Protein AF-A0A7S2NBQ5-F1 (afdb_monomer)

Radius of gyration: 27.47 Å; Cα contacts (8 Å, |Δi|>4): 222; chains: 1; bounding box: 81×48×63 Å

Solvent-accessible surface area (backbone atoms only — not comparable to full-atom values): 12177 Å² total; per-residue (Å²): 135,80,84,85,90,86,56,89,89,38,55,49,56,48,52,30,49,48,48,44,72,68,45,88,48,65,74,59,54,71,44,56,66,72,55,41,30,50,50,50,48,43,28,42,74,72,66,62,54,25,28,43,44,98,81,40,70,36,55,18,90,73,7,52,63,43,48,37,51,54,23,9,78,67,45,31,69,59,96,66,57,96,86,58,52,58,59,85,46,66,68,57,46,46,53,51,49,54,55,55,27,71,72,32,95,80,27,48,44,48,57,89,48,49,50,60,46,36,39,73,77,67,64,27,43,73,35,40,13,38,76,52,22,88,40,65,72,58,47,64,66,35,75,84,67,42,82,58,49,42,73,43,80,46,89,90,85,40,46,30,42,31,62,41,76,80,78,74,74,73,88,80,80,75,98,71,82,87,87,87,83,86,88,86,86,86,84,88,87,84,85,84,83,85,82,85,81,133

Secondary structure (DSSP, 8-state):
-PPPS--GGGHHHHHHHHHHHH---HHHHTS-HHHHHHHHHHHHHTSSSEEEETTEEEEGGGSHHHHHHHHHHHT--SS--TT--B--SHHHHHHHHHHHHHTSTTSEEEHHHHHHHHHHHHS-B--GGGGT-SSHHHHHT-GGG-TTEEEEEETTTEEEEEEPP------------------------PPPPPPPP-

Foldseek 3Di:
DADDDPDLVCQLLRVLVVCLVPPPDPVSVPDDSVVSSVVSVCCAPPVLQWHDDPRHIDGSCPHLLVVLQVLLVVLHFRPADPPAAADQDLVSVLVLLQVLLVPDPQSKDWLVCVQVSCCVPPVYGYGCSNVSDSDSLVSQPDCSNPPQWDWDQDPPRTIMIHGDDPPPPPPPDDDDDDDDDDDDDDDDDDDDDDDDDD

pLDDT: mean 86.56, std 15.3, range [47.28, 98.31]

Structure (mmCIF, N/CA/C/O backbone):
data_AF-A0A7S2NBQ5-F1
#
_entry.id   AF-A0A7S2NBQ5-F1
#
loop_
_atom_site.group_PDB
_atom_site.id
_atom_site.type_symbol
_atom_site.label_atom_id
_atom_site.label_alt_id
_atom_site.label_comp_id
_atom_site.label_asym_id
_atom_site.label_entity_id
_atom_site.label_seq_id
_atom_site.pdbx_PDB_ins_code
_atom_site.Cartn_x
_atom_site.Cartn_y
_atom_site.Cartn_z
_atom_site.occupancy
_atom_site.B_iso_or_equiv
_atom_site.auth_seq_id
_atom_site.auth_comp_id
_atom_site.auth_asym_id
_atom_site.auth_atom_id
_atom_site.pdbx_PDB_model_num
ATOM 1 N N . GLY A 1 1 ? 14.744 -12.074 -23.286 1.00 47.94 1 GLY A N 1
ATOM 2 C CA . GLY A 1 1 ? 15.042 -12.553 -21.925 1.00 47.94 1 GLY A CA 1
ATOM 3 C C . GLY A 1 1 ? 15.298 -11.353 -21.050 1.00 47.94 1 GLY A C 1
ATOM 4 O O . GLY A 1 1 ? 16.103 -10.518 -21.437 1.00 47.94 1 GLY A O 1
ATOM 5 N N . GLY A 1 2 ? 14.547 -11.213 -19.960 1.00 53.50 2 GLY A N 1
ATOM 6 C CA . GLY A 1 2 ? 14.764 -10.143 -18.991 1.00 53.50 2 GLY A CA 1
ATOM 7 C C . GLY A 1 2 ? 15.942 -10.453 -18.060 1.00 53.50 2 GLY A C 1
ATOM 8 O O . GLY A 1 2 ? 16.405 -11.596 -18.008 1.00 53.50 2 GLY A O 1
ATOM 9 N N . PRO A 1 3 ? 16.437 -9.452 -17.332 1.00 58.47 3 PRO A N 1
ATOM 10 C CA . PRO A 1 3 ? 17.520 -9.640 -16.379 1.00 58.47 3 PRO A CA 1
ATOM 11 C C . PRO A 1 3 ? 17.144 -10.488 -15.152 1.00 58.47 3 PRO A C 1
ATOM 13 O O . PRO A 1 3 ? 15.984 -10.522 -14.742 1.00 58.47 3 PRO A O 1
ATOM 16 N N . ARG A 1 4 ? 18.143 -11.151 -14.548 1.00 58.12 4 ARG A N 1
ATOM 17 C CA . ARG A 1 4 ? 17.989 -12.005 -13.352 1.00 58.12 4 ARG A CA 1
ATOM 18 C C . ARG A 1 4 ? 17.741 -11.182 -12.073 1.00 58.12 4 ARG A C 1
ATOM 20 O O . ARG A 1 4 ? 18.147 -10.027 -11.975 1.00 58.12 4 ARG A O 1
ATOM 27 N N . ALA A 1 5 ? 17.019 -11.781 -11.124 1.00 55.38 5 ALA A N 1
ATOM 28 C CA . ALA A 1 5 ? 16.270 -11.106 -10.057 1.00 55.38 5 ALA A CA 1
ATOM 29 C C . ALA A 1 5 ? 17.023 -10.854 -8.730 1.00 55.38 5 ALA A C 1
ATOM 31 O O . ALA A 1 5 ? 16.449 -10.292 -7.798 1.00 55.38 5 ALA A O 1
ATOM 32 N N . ASP A 1 6 ? 18.277 -11.277 -8.604 1.00 60.28 6 ASP A N 1
ATOM 33 C CA . ASP A 1 6 ? 18.915 -11.605 -7.322 1.00 60.28 6 ASP A CA 1
ATOM 34 C C . ASP A 1 6 ? 19.846 -10.529 -6.712 1.00 60.28 6 ASP A C 1
ATOM 36 O O . ASP A 1 6 ? 20.327 -10.712 -5.598 1.00 60.28 6 ASP A O 1
ATOM 40 N N . ALA A 1 7 ? 20.039 -9.360 -7.341 1.00 54.34 7 ALA A N 1
ATOM 41 C CA . ALA A 1 7 ? 20.917 -8.293 -6.819 1.00 54.34 7 ALA A CA 1
ATOM 42 C C . ALA A 1 7 ? 20.155 -6.986 -6.425 1.00 54.34 7 ALA A C 1
ATOM 44 O O . ALA A 1 7 ? 19.565 -6.335 -7.295 1.00 54.34 7 ALA A O 1
ATOM 45 N N . PRO A 1 8 ? 20.178 -6.526 -5.148 1.00 51.75 8 PRO A N 1
ATOM 46 C CA . PRO A 1 8 ? 19.341 -5.412 -4.652 1.00 51.75 8 PRO A CA 1
ATOM 47 C C . PRO A 1 8 ? 19.667 -4.021 -5.222 1.00 51.75 8 PRO A C 1
ATOM 49 O O . PRO A 1 8 ? 18.765 -3.218 -5.458 1.00 51.75 8 PRO A O 1
ATOM 52 N N . SER A 1 9 ? 20.943 -3.728 -5.479 1.00 53.44 9 SER A N 1
ATOM 53 C CA . SER A 1 9 ? 21.431 -2.450 -6.026 1.00 53.44 9 SER A CA 1
ATOM 54 C C . SER A 1 9 ? 21.332 -2.364 -7.557 1.00 53.44 9 SER A C 1
ATOM 56 O O . SER A 1 9 ? 21.665 -1.340 -8.150 1.00 53.44 9 SER A O 1
ATOM 58 N N . HIS A 1 10 ? 20.819 -3.411 -8.208 1.00 58.72 10 HIS A N 1
ATOM 59 C CA . HIS A 1 10 ? 20.906 -3.610 -9.653 1.00 58.72 10 HIS A CA 1
ATOM 60 C C . HIS A 1 10 ? 19.609 -3.307 -10.424 1.00 58.72 10 HIS A C 1
ATOM 62 O O . HIS A 1 10 ? 19.614 -3.333 -11.644 1.00 58.72 10 HIS A O 1
ATOM 68 N N . ARG A 1 11 ? 18.498 -2.932 -9.780 1.00 78.81 11 ARG A N 1
ATOM 69 C CA . ARG A 1 11 ? 17.186 -2.845 -10.464 1.00 78.81 11 ARG A CA 1
ATOM 70 C C . ARG A 1 11 ? 17.116 -1.806 -11.596 1.00 78.81 11 ARG A C 1
ATOM 72 O O . ARG A 1 11 ? 16.598 -2.111 -12.663 1.00 78.81 11 ARG A O 1
ATOM 79 N N . TYR A 1 12 ? 17.670 -0.606 -11.401 1.00 88.94 12 TYR A N 1
ATOM 80 C CA . TYR A 1 12 ? 17.693 0.432 -12.448 1.00 88.94 12 TYR A CA 1
ATOM 81 C C . TYR A 1 12 ? 18.831 0.234 -13.449 1.00 88.94 12 TYR A C 1
ATOM 83 O O . TYR A 1 12 ? 18.622 0.367 -14.651 1.00 88.94 12 TYR A O 1
ATOM 91 N N . TYR A 1 13 ? 20.028 -0.085 -12.951 1.00 89.81 13 TYR A N 1
ATOM 92 C CA . TYR A 1 13 ? 21.228 -0.262 -13.769 1.00 89.81 13 TYR A CA 1
ATOM 93 C C . TYR A 1 13 ? 21.099 -1.425 -14.735 1.00 89.81 13 TYR A C 1
ATOM 95 O O . TYR A 1 13 ? 21.516 -1.322 -15.879 1.00 89.81 13 TYR A O 1
ATOM 103 N N . VAL A 1 14 ? 20.470 -2.507 -14.296 1.00 87.88 14 VAL A N 1
ATOM 104 C CA . VAL A 1 14 ? 20.298 -3.689 -15.123 1.00 87.88 14 VAL A CA 1
ATOM 105 C C . VAL A 1 14 ? 19.260 -3.459 -16.216 1.00 87.88 14 VAL A C 1
ATOM 107 O O . VAL A 1 14 ? 19.480 -3.872 -17.347 1.00 87.88 14 VAL A O 1
ATOM 110 N N . VAL A 1 15 ? 18.174 -2.736 -15.927 1.00 89.19 15 VAL A N 1
ATOM 111 C CA . VAL A 1 15 ? 17.231 -2.319 -16.976 1.00 89.19 15 VAL A CA 1
ATOM 112 C C . VAL A 1 15 ? 17.890 -1.327 -17.934 1.00 89.19 15 VAL A C 1
ATOM 114 O O . VAL A 1 15 ? 17.696 -1.442 -19.137 1.00 89.19 15 VAL A O 1
ATOM 117 N N . ALA A 1 16 ? 18.707 -0.395 -17.436 1.00 92.31 16 ALA A N 1
ATOM 118 C CA . ALA A 1 16 ? 19.459 0.528 -18.284 1.00 92.31 16 ALA A CA 1
ATOM 119 C C . ALA A 1 16 ? 20.481 -0.196 -19.179 1.00 92.31 16 ALA A C 1
ATOM 121 O O . ALA A 1 16 ? 20.576 0.127 -20.358 1.00 92.31 16 ALA A O 1
ATOM 122 N N . SER A 1 17 ? 21.196 -1.189 -18.642 1.00 91.12 17 SER A N 1
ATOM 123 C CA . SER A 1 17 ? 22.153 -2.018 -19.389 1.00 91.12 17 SER A CA 1
ATOM 124 C C . SER A 1 17 ? 21.431 -2.838 -20.445 1.00 91.12 17 SER A C 1
ATOM 126 O O . SER A 1 17 ? 21.777 -2.770 -21.615 1.00 91.12 17 SER A O 1
ATOM 128 N N . TRP A 1 18 ? 20.356 -3.525 -20.050 1.00 89.75 18 TRP A N 1
ATOM 129 C CA . TRP A 1 18 ? 19.522 -4.281 -20.975 1.00 89.75 18 TRP A CA 1
ATOM 130 C C . TRP A 1 18 ? 18.990 -3.392 -22.100 1.00 89.75 18 TRP A C 1
ATOM 132 O O . TRP A 1 18 ? 19.104 -3.771 -23.258 1.00 89.75 18 TRP A O 1
ATOM 142 N N . LEU A 1 19 ? 18.476 -2.196 -21.786 1.00 90.06 19 LEU A N 1
ATOM 143 C CA . LEU A 1 19 ? 18.028 -1.227 -22.791 1.00 90.06 19 LEU A CA 1
ATOM 144 C C . LEU A 1 19 ? 19.152 -0.832 -23.752 1.00 90.06 19 LEU A C 1
ATOM 146 O O . LEU A 1 19 ? 18.883 -0.653 -24.932 1.00 90.06 19 LEU A O 1
ATOM 150 N N . GLN A 1 20 ? 20.388 -0.695 -23.277 1.00 90.50 20 GLN A N 1
ATOM 151 C CA . GLN A 1 20 ? 21.532 -0.388 -24.133 1.00 90.50 20 GLN A CA 1
ATOM 152 C C . GLN A 1 20 ? 21.874 -1.559 -25.072 1.00 90.50 20 GLN A C 1
ATOM 154 O O . GLN A 1 20 ? 22.171 -1.337 -26.249 1.00 90.50 20 GLN A O 1
ATOM 159 N N . ASP A 1 21 ? 21.757 -2.791 -24.575 1.00 88.69 21 ASP A N 1
ATOM 160 C CA . ASP A 1 21 ? 22.035 -4.011 -25.334 1.00 88.69 21 ASP A CA 1
ATOM 161 C C . ASP A 1 21 ? 20.968 -4.266 -26.409 1.00 88.69 21 ASP A C 1
ATOM 163 O O . ASP A 1 21 ? 21.299 -4.515 -27.571 1.00 88.69 21 ASP A O 1
ATOM 167 N N . VAL A 1 22 ? 19.683 -4.164 -26.045 1.00 86.56 22 VAL A N 1
ATOM 168 C CA . VAL A 1 22 ? 18.560 -4.527 -26.929 1.00 86.56 22 VAL A CA 1
ATOM 169 C C . VAL A 1 22 ? 18.021 -3.387 -27.781 1.00 86.56 22 VAL A C 1
ATOM 171 O O . VAL A 1 22 ? 17.231 -3.644 -28.684 1.00 86.56 22 VAL A O 1
ATOM 174 N N . ALA A 1 23 ? 18.361 -2.129 -27.491 1.00 86.00 23 ALA A N 1
ATOM 175 C CA . ALA A 1 23 ? 17.861 -1.031 -28.304 1.00 86.00 23 ALA A CA 1
ATOM 176 C C . ALA A 1 23 ? 18.507 -1.066 -29.691 1.00 86.00 23 ALA A C 1
ATOM 178 O O . ALA A 1 23 ? 19.680 -0.737 -29.851 1.00 86.00 23 ALA A O 1
ATOM 179 N N . ASP A 1 24 ? 17.698 -1.368 -30.703 1.00 81.38 24 ASP A N 1
ATOM 180 C CA . ASP A 1 24 ? 18.086 -1.238 -32.112 1.00 81.38 24 ASP A CA 1
ATOM 181 C C . ASP A 1 24 ? 18.282 0.231 -32.523 1.00 81.38 24 ASP A C 1
ATOM 183 O O . ASP A 1 24 ? 18.888 0.530 -33.547 1.00 81.38 24 ASP A O 1
ATOM 187 N N . SER A 1 25 ? 17.783 1.177 -31.720 1.00 79.75 25 SER A N 1
ATOM 188 C CA . SER A 1 25 ? 17.943 2.602 -31.987 1.00 79.75 25 SER A CA 1
ATOM 189 C C . SER A 1 25 ? 19.320 3.109 -31.549 1.00 79.75 25 SER A C 1
ATOM 191 O O . SER A 1 25 ? 19.607 3.165 -30.346 1.00 79.75 25 SER A O 1
ATOM 193 N N . ASP A 1 26 ? 20.093 3.636 -32.500 1.00 85.38 26 ASP A N 1
ATOM 194 C CA . ASP A 1 26 ? 21.361 4.335 -32.234 1.00 85.38 26 ASP A CA 1
ATOM 195 C C . ASP A 1 26 ? 21.220 5.433 -31.175 1.00 85.38 26 ASP A C 1
ATOM 197 O O . ASP A 1 26 ? 22.127 5.664 -30.383 1.00 85.38 26 ASP A O 1
ATOM 201 N N . ARG A 1 27 ? 20.040 6.061 -31.093 1.00 87.25 27 ARG A N 1
ATOM 202 C CA . ARG A 1 27 ? 19.738 7.130 -30.133 1.00 87.25 27 ARG A CA 1
ATOM 203 C C . ARG A 1 27 ? 19.900 6.725 -28.674 1.00 87.25 27 ARG A C 1
ATOM 205 O O . ARG A 1 27 ? 20.324 7.556 -27.883 1.00 87.25 27 ARG A O 1
ATOM 212 N N . LEU A 1 28 ? 19.516 5.504 -28.295 1.00 87.62 28 LEU A N 1
ATOM 213 C CA . LEU A 1 28 ? 19.657 5.041 -26.908 1.00 87.62 28 LEU A CA 1
ATOM 214 C C . LEU A 1 28 ? 21.075 4.539 -26.642 1.00 87.62 28 LEU A C 1
ATOM 216 O O . LEU A 1 28 ? 21.614 4.805 -25.570 1.00 87.62 28 LEU A O 1
ATOM 220 N N . ARG A 1 29 ? 21.702 3.894 -27.632 1.00 87.69 29 ARG A N 1
ATOM 221 C CA . ARG A 1 29 ? 23.091 3.424 -27.543 1.00 87.69 29 ARG A CA 1
ATOM 222 C C . ARG A 1 29 ? 24.102 4.563 -27.454 1.00 87.69 29 ARG A C 1
ATOM 224 O O . ARG A 1 29 ? 25.102 4.422 -26.758 1.00 87.69 29 ARG A O 1
ATOM 231 N N . SER A 1 30 ? 23.821 5.696 -28.099 1.00 92.69 30 SER A N 1
ATOM 232 C CA . SER A 1 30 ? 24.668 6.889 -28.042 1.00 92.69 30 SER A CA 1
ATOM 233 C C . SER A 1 30 ? 24.559 7.654 -26.721 1.00 92.69 30 SER A C 1
ATOM 235 O O . SER A 1 30 ? 25.346 8.569 -26.482 1.00 92.69 30 SER A O 1
ATOM 237 N N . LEU A 1 31 ? 23.567 7.352 -25.872 1.00 95.06 31 LEU A N 1
ATOM 238 C CA . LEU A 1 31 ? 23.436 8.035 -24.589 1.00 95.06 31 LEU A CA 1
ATOM 239 C C . LEU A 1 31 ? 24.464 7.504 -23.587 1.00 95.06 31 LEU A C 1
ATOM 241 O O . LEU A 1 31 ? 24.631 6.291 -23.453 1.00 95.06 31 LEU A O 1
ATOM 245 N N . PRO A 1 32 ? 25.084 8.389 -22.787 1.00 95.25 32 PRO A N 1
ATOM 246 C CA . PRO A 1 32 ? 25.876 7.956 -21.649 1.00 95.25 32 PRO A CA 1
ATOM 247 C C . PRO A 1 32 ? 25.030 7.095 -20.708 1.00 95.25 32 PRO A C 1
ATOM 249 O O . PRO A 1 32 ? 23.884 7.437 -20.402 1.00 95.25 32 PRO A O 1
ATOM 252 N N . PHE A 1 33 ? 25.614 6.025 -20.173 1.00 93.69 33 PHE A N 1
ATOM 253 C CA . PHE A 1 33 ? 24.911 5.081 -19.301 1.00 93.69 33 PHE A CA 1
ATOM 254 C C . PHE A 1 33 ? 24.218 5.761 -18.107 1.00 93.69 33 PHE A C 1
ATOM 256 O O . PHE A 1 33 ? 23.064 5.472 -17.795 1.00 93.69 33 PHE A O 1
ATOM 263 N N . GLY A 1 34 ? 24.859 6.760 -17.488 1.00 94.25 34 GLY A N 1
ATOM 264 C CA . GLY A 1 34 ? 24.245 7.546 -16.411 1.00 94.25 34 GLY A CA 1
ATOM 265 C C . GLY A 1 34 ? 22.960 8.277 -16.835 1.00 94.25 34 GLY A C 1
ATOM 266 O O . GLY A 1 34 ? 22.026 8.405 -16.040 1.00 94.25 34 GLY A O 1
ATOM 267 N N . ARG A 1 35 ? 22.864 8.704 -18.103 1.00 95.56 35 ARG A N 1
ATOM 268 C CA . ARG A 1 35 ? 21.648 9.313 -18.659 1.00 95.56 35 ARG A CA 1
ATOM 269 C C . ARG A 1 35 ? 20.548 8.272 -18.845 1.00 95.56 35 ARG A C 1
ATOM 271 O O . ARG A 1 35 ? 19.411 8.559 -18.480 1.00 95.56 35 ARG A O 1
ATOM 278 N N . LEU A 1 36 ? 20.884 7.072 -19.323 1.00 94.56 36 LEU A N 1
ATOM 279 C CA . LEU A 1 36 ? 19.940 5.952 -19.408 1.00 94.56 36 LEU A CA 1
ATOM 280 C C . LEU A 1 36 ? 19.385 5.585 -18.029 1.00 94.56 36 LEU A C 1
ATOM 282 O O . LEU A 1 36 ? 18.172 5.532 -17.853 1.00 94.56 36 LEU A O 1
ATOM 286 N N . VAL A 1 37 ? 20.244 5.436 -17.018 1.00 93.94 37 VAL A N 1
ATOM 287 C CA . VAL A 1 37 ? 19.814 5.166 -15.634 1.00 93.94 37 VAL A CA 1
ATOM 288 C C . VAL A 1 37 ? 18.859 6.251 -15.125 1.00 93.94 37 VAL A C 1
ATOM 290 O O . VAL A 1 37 ? 17.849 5.937 -14.494 1.00 93.94 37 VAL A O 1
ATOM 293 N N . SER A 1 38 ? 19.136 7.524 -15.425 1.00 94.25 38 SER A N 1
ATOM 294 C CA . SER A 1 38 ? 18.254 8.641 -15.063 1.00 94.25 38 SER A CA 1
ATOM 295 C C . SER A 1 38 ? 16.888 8.569 -15.759 1.00 94.25 38 SER A C 1
ATOM 297 O O . SER A 1 38 ? 15.856 8.787 -15.118 1.00 94.25 38 SER A O 1
ATOM 299 N N . ILE A 1 39 ? 16.852 8.190 -17.042 1.00 94.44 39 ILE A N 1
ATOM 300 C CA . ILE A 1 39 ? 15.608 7.972 -17.796 1.00 94.44 39 ILE A CA 1
ATOM 301 C C . ILE A 1 39 ? 14.797 6.827 -17.183 1.00 94.44 39 ILE A C 1
ATOM 303 O O . ILE A 1 39 ? 13.602 6.993 -16.936 1.00 94.44 39 ILE A O 1
ATOM 307 N N . VAL A 1 40 ? 15.429 5.688 -16.883 1.00 94.38 40 VAL A N 1
ATOM 308 C CA . VAL A 1 40 ? 14.754 4.534 -16.264 1.00 94.38 40 VAL A CA 1
ATOM 309 C C . VAL A 1 40 ? 14.195 4.914 -14.890 1.00 94.38 40 VAL A C 1
ATOM 311 O O . VAL A 1 40 ? 13.032 4.637 -14.595 1.00 94.38 40 VAL A O 1
ATOM 314 N N . ARG A 1 41 ? 14.980 5.618 -14.065 1.00 93.12 41 ARG A N 1
ATOM 315 C CA . ARG A 1 41 ? 14.531 6.110 -12.754 1.00 93.12 41 ARG A CA 1
ATOM 316 C C . ARG A 1 41 ? 13.346 7.071 -12.884 1.00 93.12 41 ARG A C 1
ATOM 318 O O . ARG A 1 41 ? 12.375 6.946 -12.144 1.00 93.12 41 ARG A O 1
ATOM 325 N N . SER A 1 42 ? 13.396 7.990 -13.846 1.00 94.38 42 SER A N 1
ATOM 326 C CA . SER A 1 42 ? 12.298 8.930 -14.114 1.00 94.38 42 SER A CA 1
ATOM 327 C C . SER A 1 42 ? 11.032 8.208 -14.588 1.00 94.38 42 SER A C 1
ATOM 329 O O . SER A 1 42 ? 9.926 8.526 -14.148 1.00 94.38 42 SER A O 1
ATOM 331 N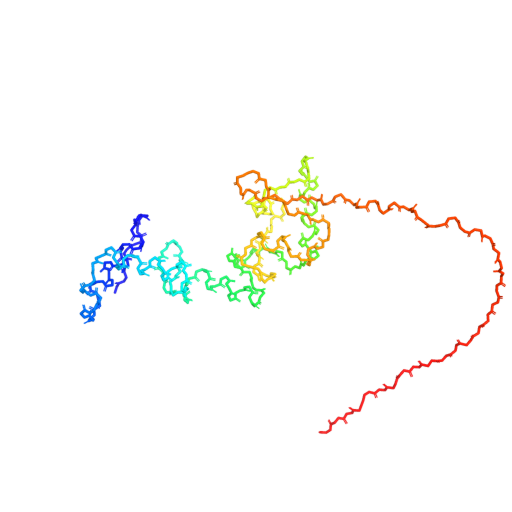 N . SER A 1 43 ? 11.200 7.182 -15.424 1.00 93.94 43 SER A N 1
ATOM 332 C CA . SER A 1 43 ? 10.115 6.344 -15.944 1.00 93.94 43 SER A CA 1
ATOM 333 C C . SER A 1 43 ? 9.398 5.563 -14.839 1.00 93.94 43 SER A C 1
ATOM 335 O O . SER A 1 43 ? 8.179 5.394 -14.899 1.00 93.94 43 SER A O 1
ATOM 337 N N . ALA A 1 44 ? 10.144 5.120 -13.822 1.00 92.12 44 ALA A N 1
ATOM 338 C CA . ALA A 1 44 ? 9.615 4.409 -12.661 1.00 92.12 44 ALA A CA 1
ATOM 339 C C . ALA A 1 44 ? 8.938 5.334 -11.638 1.00 92.12 44 ALA A C 1
ATOM 341 O O . ALA A 1 44 ? 7.898 4.985 -11.088 1.00 92.12 44 ALA A O 1
ATOM 342 N N . ASN A 1 45 ? 9.513 6.514 -11.385 1.00 90.00 45 ASN A N 1
ATOM 343 C CA . ASN A 1 45 ? 9.076 7.371 -10.280 1.00 90.00 45 ASN A CA 1
ATOM 344 C C . ASN A 1 45 ? 8.028 8.417 -10.676 1.00 90.00 45 ASN A C 1
ATOM 346 O O . ASN A 1 45 ? 7.216 8.805 -9.839 1.00 90.00 45 ASN A O 1
ATOM 350 N N . HIS A 1 46 ? 8.054 8.904 -11.919 1.00 88.81 46 HIS A N 1
ATOM 351 C CA . HIS A 1 46 ? 7.253 10.065 -12.321 1.00 88.81 46 HIS A CA 1
ATOM 352 C C . HIS A 1 46 ? 6.284 9.760 -13.455 1.00 88.81 46 HIS A C 1
ATOM 354 O O . HIS A 1 46 ? 5.143 10.208 -13.423 1.00 88.81 46 HIS A O 1
ATOM 360 N N . MET A 1 47 ? 6.718 8.993 -14.455 1.00 89.38 47 MET A N 1
ATOM 361 C CA . MET A 1 47 ? 5.924 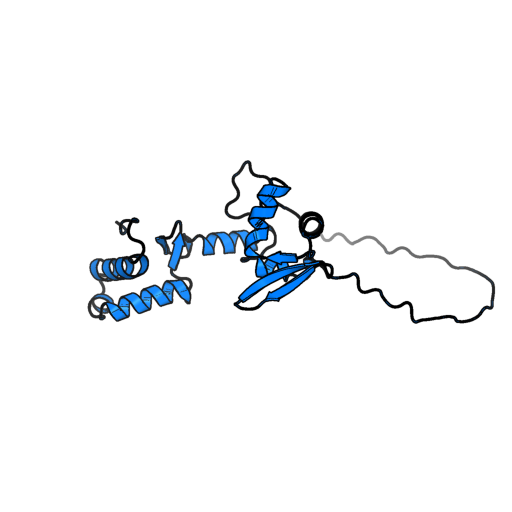8.811 -15.673 1.00 89.38 47 MET A CA 1
ATOM 362 C C . MET A 1 47 ? 4.917 7.660 -15.581 1.00 89.38 47 MET A C 1
ATOM 364 O O . MET A 1 47 ? 4.053 7.544 -16.444 1.00 89.38 47 MET A O 1
ATOM 368 N N . GLY A 1 48 ? 5.035 6.789 -14.571 1.00 90.00 48 GLY A N 1
ATOM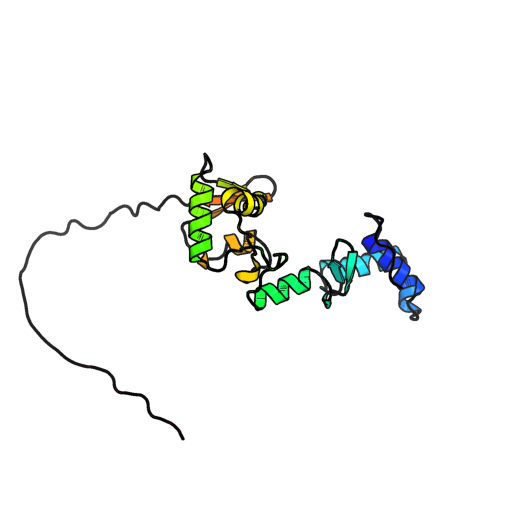 369 C CA . GLY A 1 48 ? 4.202 5.590 -14.466 1.00 90.00 48 GLY A CA 1
ATOM 370 C C . GLY A 1 48 ? 4.354 4.665 -15.677 1.00 90.00 48 GLY A C 1
ATOM 371 O O . GLY A 1 48 ? 3.388 4.029 -16.084 1.00 90.00 48 GLY A O 1
ATOM 372 N N . LEU A 1 49 ? 5.546 4.630 -16.285 1.00 94.62 49 LEU A N 1
ATOM 373 C CA . LEU A 1 49 ? 5.865 3.722 -17.393 1.00 94.62 49 LEU A CA 1
ATOM 374 C C . LEU A 1 49 ? 6.423 2.398 -16.879 1.00 94.62 49 LEU A C 1
ATOM 376 O O . LEU A 1 49 ? 6.157 1.338 -17.444 1.00 94.62 49 LEU A O 1
ATOM 380 N N . LEU A 1 50 ? 7.168 2.464 -15.777 1.00 94.69 50 LEU A N 1
ATOM 381 C CA . LEU A 1 50 ? 7.685 1.312 -15.055 1.00 94.69 50 LEU A CA 1
ATOM 382 C C . LEU A 1 50 ? 7.109 1.304 -13.639 1.00 94.69 50 LEU A C 1
ATOM 384 O O . LEU A 1 50 ? 6.725 2.339 -13.099 1.00 94.69 50 LEU A O 1
ATOM 388 N N . GLY A 1 51 ? 7.051 0.128 -13.035 1.00 93.94 51 GLY A N 1
ATOM 389 C CA . GLY A 1 51 ? 6.692 -0.041 -11.635 1.00 93.94 51 GLY A CA 1
ATOM 390 C C . GLY A 1 51 ? 7.388 -1.258 -11.049 1.00 93.94 51 GLY A C 1
ATOM 391 O O . GLY A 1 51 ? 8.253 -1.849 -11.689 1.00 93.94 51 GLY A O 1
ATOM 392 N N . HIS A 1 52 ? 7.016 -1.629 -9.829 1.00 92.88 52 HIS A N 1
ATOM 393 C CA . HIS A 1 52 ? 7.655 -2.733 -9.121 1.00 92.88 52 HIS A CA 1
ATOM 394 C C . HIS A 1 52 ? 6.703 -3.923 -8.957 1.00 92.88 52 HIS A C 1
ATOM 396 O O . HIS A 1 52 ? 5.505 -3.728 -8.745 1.00 92.88 52 HIS A O 1
ATOM 402 N N . ARG A 1 53 ? 7.236 -5.145 -9.057 1.00 91.69 53 ARG A N 1
ATOM 403 C CA . ARG A 1 53 ? 6.565 -6.396 -8.662 1.00 91.69 53 ARG A CA 1
ATOM 404 C C . ARG A 1 53 ? 7.590 -7.352 -8.067 1.00 91.69 53 ARG A C 1
ATOM 406 O O . ARG A 1 53 ? 8.617 -7.591 -8.698 1.00 91.69 53 ARG A O 1
ATOM 413 N N . ALA A 1 54 ? 7.339 -7.861 -6.860 1.00 89.38 54 ALA A N 1
ATOM 414 C CA . ALA A 1 54 ? 8.305 -8.679 -6.113 1.00 89.38 54 ALA A CA 1
ATOM 415 C C . ALA A 1 54 ? 9.703 -8.020 -6.047 1.00 89.38 54 ALA A C 1
ATOM 417 O O . ALA A 1 54 ? 10.748 -8.658 -6.161 1.00 89.38 54 ALA A O 1
ATOM 418 N N . GLY A 1 55 ? 9.712 -6.689 -5.943 1.00 87.56 55 GLY A N 1
ATOM 419 C CA . GLY A 1 55 ? 10.913 -5.869 -5.991 1.00 87.56 55 GLY A CA 1
ATOM 420 C C . GLY A 1 55 ? 11.513 -5.631 -7.383 1.00 87.56 55 GLY A C 1
ATOM 421 O O . GLY A 1 55 ? 12.272 -4.687 -7.542 1.00 87.56 55 GLY A O 1
ATOM 422 N N . LEU A 1 56 ? 11.178 -6.388 -8.419 1.00 88.31 56 LEU A N 1
ATOM 423 C CA . LEU A 1 56 ? 11.742 -6.179 -9.756 1.00 88.31 56 LEU A CA 1
ATOM 424 C C . LEU A 1 56 ? 11.077 -5.014 -10.481 1.00 88.31 56 LEU A C 1
ATOM 426 O O . LEU A 1 56 ? 9.889 -4.762 -10.290 1.00 88.31 56 LEU A O 1
ATOM 430 N N . LEU A 1 57 ? 11.846 -4.326 -11.329 1.00 91.31 57 LEU A N 1
ATOM 431 C CA . LEU A 1 57 ? 11.318 -3.277 -12.192 1.00 91.31 57 LEU A CA 1
ATOM 432 C C . LEU A 1 57 ? 10.653 -3.920 -13.416 1.00 91.31 57 LEU A C 1
ATOM 434 O O . LEU A 1 57 ? 11.277 -4.698 -14.133 1.00 91.31 57 LEU A O 1
ATOM 438 N N . VAL A 1 58 ? 9.384 -3.600 -13.639 1.00 91.94 58 VAL A N 1
ATOM 439 C CA . VAL A 1 58 ? 8.534 -4.185 -14.685 1.00 91.94 58 VAL A CA 1
ATOM 440 C C . VAL A 1 58 ? 7.764 -3.083 -15.420 1.00 91.94 58 VAL A C 1
ATOM 442 O O . VAL A 1 58 ? 7.619 -1.984 -14.873 1.00 91.94 58 VAL A O 1
ATOM 445 N N . PRO A 1 59 ? 7.233 -3.334 -16.633 1.00 94.19 59 PRO A N 1
ATOM 446 C CA . PRO A 1 59 ? 6.274 -2.428 -17.258 1.00 94.19 59 PRO A CA 1
ATOM 447 C C . PRO A 1 59 ? 5.126 -2.102 -16.302 1.00 94.19 59 PRO A C 1
ATOM 449 O O . PRO A 1 59 ? 4.615 -2.986 -15.613 1.00 94.19 59 PRO A O 1
ATOM 452 N N . TYR A 1 60 ? 4.696 -0.841 -16.261 1.00 95.31 60 TYR A N 1
ATOM 453 C CA . TYR A 1 60 ? 3.740 -0.381 -15.254 1.00 95.31 60 TYR A CA 1
ATOM 454 C C . TYR A 1 60 ? 2.440 -1.189 -15.251 1.00 95.31 60 TYR A C 1
ATOM 456 O O . TYR A 1 60 ? 1.959 -1.521 -14.173 1.00 95.31 60 TYR A O 1
ATOM 464 N N . ALA A 1 61 ? 1.929 -1.595 -16.417 1.00 95.81 61 ALA A N 1
ATOM 465 C CA . ALA A 1 61 ? 0.732 -2.436 -16.536 1.00 95.81 61 ALA A CA 1
ATOM 466 C C . ALA A 1 61 ? 0.819 -3.761 -15.751 1.00 95.81 61 ALA A C 1
ATOM 468 O O . ALA A 1 61 ? -0.203 -4.298 -15.337 1.00 95.81 61 ALA A O 1
ATOM 469 N N . GLN A 1 62 ? 2.032 -4.267 -15.521 1.00 95.44 62 GLN A N 1
ATOM 470 C CA . GLN A 1 62 ? 2.303 -5.483 -14.756 1.00 95.44 62 GLN A CA 1
ATOM 471 C C . GLN A 1 62 ? 2.717 -5.184 -13.309 1.00 95.44 62 GLN A C 1
ATOM 473 O O . GLN A 1 62 ? 2.937 -6.106 -12.537 1.00 95.44 62 GLN A O 1
ATOM 478 N N . SER A 1 63 ? 2.863 -3.927 -12.903 1.00 95.19 63 SER A N 1
ATOM 479 C CA . SER A 1 63 ? 3.319 -3.578 -11.553 1.00 95.19 63 SER A CA 1
ATOM 480 C C . SER A 1 63 ? 2.244 -3.790 -10.481 1.00 95.19 63 SER A C 1
ATOM 482 O O . SER A 1 63 ? 1.046 -3.706 -10.757 1.00 95.19 63 SER A O 1
ATOM 484 N N . GLU A 1 64 ? 2.675 -3.994 -9.234 1.00 94.44 64 GLU A N 1
ATOM 485 C CA . GLU A 1 64 ? 1.792 -4.014 -8.056 1.00 94.44 64 GLU A CA 1
ATOM 486 C C . GLU A 1 64 ? 1.082 -2.666 -7.854 1.00 94.44 64 GLU A C 1
ATOM 488 O O . GLU A 1 64 ? -0.031 -2.615 -7.343 1.00 94.44 64 GLU A O 1
ATOM 493 N N . GLU A 1 65 ? 1.699 -1.558 -8.276 1.00 93.38 65 GLU A N 1
ATOM 494 C CA . GLU A 1 65 ? 1.089 -0.226 -8.208 1.00 93.38 65 GLU A CA 1
ATOM 495 C C . GLU A 1 65 ? -0.104 -0.098 -9.163 1.00 93.38 65 GLU A C 1
ATOM 497 O O . GLU A 1 65 ? -1.148 0.440 -8.788 1.00 93.38 65 GLU A O 1
ATOM 502 N N . CYS A 1 66 ? 0.030 -0.596 -10.397 1.00 94.56 66 CYS A N 1
ATOM 503 C CA . CYS A 1 66 ? -1.070 -0.604 -11.357 1.00 94.56 66 CYS A CA 1
ATOM 504 C C . CYS A 1 66 ? -2.201 -1.518 -10.887 1.00 94.56 66 CYS A C 1
ATOM 506 O O . CYS A 1 66 ? -3.362 -1.111 -10.924 1.00 94.56 66 CYS A O 1
ATOM 508 N N . GLU A 1 67 ? -1.865 -2.702 -10.376 1.00 95.62 67 GLU A N 1
ATOM 509 C CA . GLU A 1 67 ? -2.829 -3.616 -9.763 1.00 95.62 67 GLU A CA 1
ATOM 510 C C . GLU A 1 67 ? -3.582 -2.942 -8.607 1.00 95.62 67 GLU A C 1
ATOM 512 O O . GLU A 1 67 ? -4.809 -2.870 -8.633 1.00 95.62 67 GLU A O 1
ATOM 517 N N . ARG A 1 68 ? -2.866 -2.323 -7.658 1.00 95.06 68 ARG A N 1
ATOM 518 C CA . ARG A 1 68 ? -3.463 -1.583 -6.535 1.00 95.06 68 ARG A CA 1
ATOM 519 C C . ARG A 1 68 ? -4.362 -0.444 -7.011 1.00 95.06 68 ARG A C 1
ATOM 521 O O . ARG A 1 68 ? -5.415 -0.202 -6.428 1.00 95.06 68 ARG A O 1
ATOM 528 N N . ARG A 1 69 ? -3.976 0.258 -8.081 1.00 94.81 69 ARG A N 1
ATOM 529 C CA . ARG A 1 69 ? -4.789 1.320 -8.687 1.00 94.81 69 ARG A CA 1
ATOM 530 C C . ARG A 1 69 ? -6.091 0.779 -9.274 1.00 94.81 69 ARG A C 1
ATOM 532 O O . ARG A 1 69 ? -7.137 1.372 -9.029 1.00 94.81 69 ARG A O 1
ATOM 539 N N . VAL A 1 70 ? -6.033 -0.303 -10.047 1.00 96.12 70 VAL A N 1
ATOM 540 C CA . VAL A 1 70 ? -7.225 -0.934 -10.638 1.00 96.12 70 VAL A CA 1
ATOM 541 C C . VAL A 1 70 ? -8.130 -1.488 -9.538 1.00 96.12 70 VAL A C 1
ATOM 543 O O . VAL A 1 70 ? -9.338 -1.258 -9.558 1.00 96.12 70 VAL A O 1
ATOM 546 N N . ASN A 1 71 ? -7.548 -2.139 -8.534 1.00 96.81 71 ASN A N 1
ATOM 547 C CA . ASN A 1 71 ? -8.271 -2.666 -7.384 1.00 96.81 71 ASN A CA 1
ATOM 548 C C . ASN A 1 71 ? -8.948 -1.559 -6.575 1.00 96.81 71 ASN A C 1
ATOM 550 O O . ASN A 1 71 ? -10.111 -1.710 -6.228 1.00 96.81 71 ASN A O 1
ATOM 554 N N . ALA A 1 72 ? -8.280 -0.422 -6.354 1.00 95.44 72 ALA A N 1
ATOM 555 C CA . ALA A 1 72 ? -8.887 0.740 -5.709 1.00 95.44 72 ALA A CA 1
ATOM 556 C C . ALA A 1 72 ? -10.124 1.234 -6.478 1.00 95.44 72 ALA A C 1
ATOM 558 O O . ALA A 1 72 ? -11.192 1.394 -5.902 1.00 95.44 72 ALA A O 1
ATOM 559 N N . VAL A 1 73 ? -10.018 1.413 -7.797 1.00 95.38 73 VAL A N 1
ATOM 560 C CA . VAL A 1 73 ? -11.157 1.865 -8.620 1.00 95.38 73 VAL A CA 1
ATOM 561 C C . VAL A 1 73 ? -12.309 0.853 -8.617 1.00 95.38 73 VAL A C 1
ATOM 563 O O . VAL A 1 73 ? -13.468 1.239 -8.707 1.00 95.38 73 VAL A O 1
ATOM 566 N N . THR A 1 74 ? -11.999 -0.438 -8.507 1.00 95.69 74 THR A N 1
ATOM 567 C CA . THR A 1 74 ? -12.994 -1.521 -8.555 1.00 95.69 74 THR A CA 1
ATOM 568 C C . THR A 1 74 ? -13.458 -2.009 -7.180 1.00 95.69 74 THR A C 1
ATOM 570 O O . THR A 1 74 ? -14.270 -2.928 -7.121 1.00 95.69 74 THR A O 1
ATOM 573 N N . GLY A 1 75 ? -12.960 -1.427 -6.082 1.00 94.38 75 GLY A N 1
ATOM 574 C CA . GLY A 1 75 ? -13.291 -1.841 -4.714 1.00 94.38 75 GLY A CA 1
ATOM 575 C C . GLY A 1 75 ? -12.819 -3.257 -4.358 1.00 94.38 75 GLY A C 1
ATOM 576 O O . GLY A 1 75 ? -13.439 -3.931 -3.536 1.00 94.38 75 GLY A O 1
ATOM 577 N N . LYS A 1 76 ? -11.748 -3.748 -4.989 1.00 95.75 76 LYS A N 1
ATOM 578 C CA . LYS A 1 76 ? -11.206 -5.097 -4.753 1.00 95.75 76 LYS A CA 1
ATOM 579 C C . LYS A 1 76 ? -10.053 -5.065 -3.747 1.00 95.75 76 LYS A C 1
ATOM 581 O O . LYS A 1 76 ? -9.286 -4.099 -3.736 1.00 95.75 76 LYS A O 1
ATOM 586 N N . PRO A 1 77 ? -9.874 -6.101 -2.911 1.00 96.00 77 PRO A N 1
ATOM 587 C CA . PRO A 1 77 ? -8.710 -6.193 -2.040 1.00 96.00 77 PRO A CA 1
ATOM 588 C C . PRO A 1 77 ? -7.439 -6.480 -2.847 1.00 96.00 77 PRO A C 1
ATOM 590 O O . PRO A 1 77 ? -7.456 -7.215 -3.829 1.00 96.00 77 PRO A O 1
ATOM 593 N N . THR A 1 78 ? -6.324 -5.900 -2.413 1.00 94.44 78 THR A N 1
ATOM 594 C CA . THR A 1 78 ? -4.979 -6.202 -2.922 1.00 94.44 78 THR A CA 1
ATOM 595 C C . THR A 1 78 ? -4.211 -7.005 -1.878 1.00 94.44 78 THR A C 1
ATOM 597 O O . THR A 1 78 ? -4.240 -6.631 -0.705 1.00 94.44 78 THR A O 1
ATOM 600 N N . ALA A 1 79 ? -3.495 -8.049 -2.315 1.00 88.81 79 ALA A N 1
ATOM 601 C CA . ALA A 1 79 ? -2.644 -8.904 -1.477 1.00 88.81 79 ALA A CA 1
ATOM 602 C C . ALA A 1 79 ? -3.370 -9.594 -0.302 1.00 88.81 79 ALA A C 1
ATOM 604 O O . ALA A 1 79 ? -2.797 -9.732 0.775 1.00 88.81 79 ALA A O 1
ATOM 605 N N . VAL A 1 80 ? -4.621 -10.008 -0.520 1.00 91.38 80 VAL A N 1
ATOM 606 C CA . VAL A 1 80 ? -5.396 -10.843 0.411 1.00 91.38 80 VAL A CA 1
ATOM 607 C C . VAL A 1 80 ? -5.549 -12.221 -0.222 1.00 91.38 80 VAL A C 1
ATOM 609 O O . VAL A 1 80 ? -5.897 -12.306 -1.406 1.00 91.38 80 VAL A O 1
ATOM 612 N N . ALA A 1 81 ? -5.249 -13.282 0.524 1.00 92.31 81 ALA A N 1
ATOM 613 C CA . ALA A 1 81 ? -5.416 -14.644 0.031 1.00 92.31 81 ALA A CA 1
ATOM 614 C C . ALA A 1 81 ? -6.914 -14.989 -0.142 1.00 92.31 81 ALA A C 1
ATOM 616 O O . ALA A 1 81 ? -7.761 -14.403 0.535 1.00 92.31 81 ALA A O 1
ATOM 617 N N . PRO A 1 82 ? -7.288 -15.916 -1.045 1.00 89.38 82 PRO A N 1
ATOM 618 C CA . PRO A 1 82 ? -8.696 -16.243 -1.309 1.00 89.38 82 PRO A CA 1
ATOM 619 C C . PRO A 1 82 ? -9.493 -16.715 -0.081 1.00 89.38 82 PRO A C 1
ATOM 621 O O . PRO A 1 82 ? -10.714 -16.585 -0.055 1.00 89.38 82 PRO A O 1
ATOM 624 N N . ASP A 1 83 ? -8.807 -17.278 0.910 1.00 93.06 83 ASP A N 1
ATOM 625 C CA . ASP A 1 83 ? -9.337 -17.821 2.160 1.00 93.06 83 ASP A CA 1
ATOM 626 C C . ASP A 1 83 ? -9.232 -16.851 3.351 1.00 93.06 83 ASP A C 1
ATOM 628 O O . ASP A 1 83 ? -9.760 -17.131 4.430 1.00 93.06 83 ASP A O 1
ATOM 632 N N . GLU A 1 84 ? -8.599 -15.690 3.171 1.00 95.19 84 GLU A N 1
ATOM 633 C CA . GLU A 1 84 ? -8.451 -14.687 4.221 1.00 95.19 84 GLU A CA 1
ATOM 634 C C . GLU A 1 84 ? -9.685 -13.781 4.327 1.00 95.19 84 GLU A C 1
ATOM 636 O O . GLU A 1 84 ? -10.211 -13.239 3.349 1.00 95.19 84 GLU A O 1
ATOM 641 N N . ASN A 1 85 ? -10.128 -13.553 5.563 1.00 96.69 85 ASN A N 1
ATOM 642 C CA . ASN A 1 85 ? -11.153 -12.558 5.847 1.00 96.69 85 ASN A CA 1
ATOM 643 C C . ASN A 1 85 ? -10.549 -11.156 5.783 1.00 96.69 85 ASN A C 1
ATOM 645 O O . ASN A 1 85 ? -9.459 -10.919 6.298 1.00 96.69 85 ASN A O 1
ATOM 649 N N . TYR A 1 86 ? -11.285 -10.203 5.220 1.00 97.56 86 TYR A N 1
ATOM 650 C CA . TYR A 1 86 ? -10.875 -8.805 5.153 1.00 97.56 86 TYR A CA 1
ATOM 651 C C . TYR A 1 86 ? -12.045 -7.873 5.449 1.00 97.56 86 TYR A C 1
ATOM 653 O O . TYR A 1 86 ? -13.206 -8.248 5.282 1.00 97.56 86 TYR A O 1
ATOM 661 N N . VAL A 1 87 ? -11.727 -6.648 5.865 1.00 97.75 87 VAL A N 1
ATOM 662 C CA . VAL A 1 87 ? -12.723 -5.617 6.183 1.00 97.75 87 VAL A CA 1
ATOM 663 C C . VAL A 1 87 ? -13.410 -5.133 4.905 1.00 97.75 87 VAL A C 1
ATOM 665 O O . VAL A 1 87 ? -12.741 -4.649 3.991 1.00 97.75 87 VAL A O 1
ATOM 668 N N . LYS A 1 88 ? -14.742 -5.238 4.842 1.00 96.62 88 LYS A N 1
ATOM 669 C CA . LYS A 1 88 ? -15.527 -4.965 3.619 1.00 96.62 88 LYS A C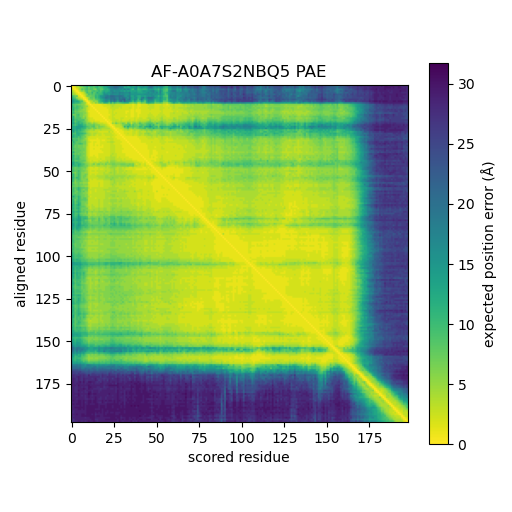A 1
ATOM 670 C C . LYS A 1 88 ? -16.282 -3.644 3.649 1.00 96.62 88 LYS A C 1
ATOM 672 O O . LYS A 1 88 ? -16.647 -3.131 2.596 1.00 96.62 88 LYS A O 1
ATOM 677 N N . THR A 1 89 ? -16.571 -3.113 4.837 1.00 97.81 89 THR A N 1
ATOM 678 C CA . THR A 1 89 ? -17.448 -1.940 4.987 1.00 97.81 89 THR A CA 1
ATOM 679 C C . THR A 1 89 ? -16.858 -0.881 5.910 1.00 97.81 89 THR A C 1
ATOM 681 O O . THR A 1 89 ? -16.092 -1.179 6.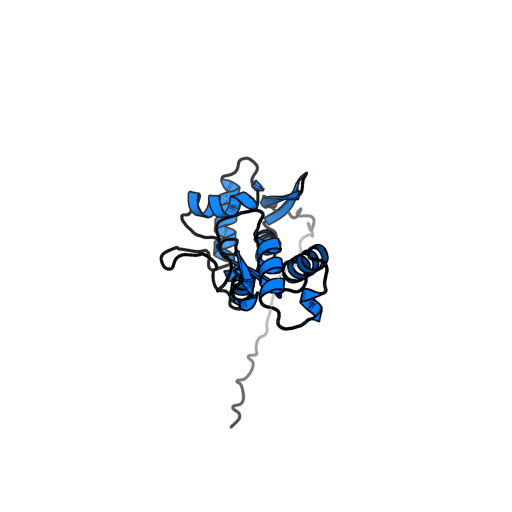826 1.00 97.81 89 THR A O 1
ATOM 684 N N . TRP A 1 90 ? -17.259 0.378 5.711 1.00 97.81 90 TRP A N 1
ATOM 685 C CA . TRP A 1 90 ? -16.835 1.494 6.565 1.00 97.81 90 TRP A CA 1
ATOM 686 C C . TRP A 1 90 ? -17.315 1.350 8.011 1.00 97.81 90 TRP A C 1
ATOM 688 O O . TRP A 1 90 ? -16.639 1.775 8.943 1.00 97.81 90 TRP A O 1
ATOM 698 N N . GLN A 1 91 ? -18.494 0.767 8.235 1.00 97.94 91 GLN A N 1
ATOM 699 C CA . GLN A 1 91 ? -19.000 0.516 9.586 1.00 97.94 91 GLN A CA 1
ATOM 700 C C . GLN A 1 91 ? -18.143 -0.519 10.322 1.00 97.94 91 GLN A C 1
ATOM 702 O O . GLN A 1 91 ? -17.783 -0.300 11.479 1.00 97.94 91 GLN A O 1
ATOM 707 N N . GLU A 1 92 ? -17.789 -1.609 9.643 1.00 98.19 92 GLU A N 1
ATOM 708 C CA . GLU A 1 92 ? -16.891 -2.632 10.176 1.00 98.19 92 GLU A CA 1
ATOM 709 C C . GLU A 1 92 ? -15.509 -2.043 10.481 1.00 98.19 92 GLU A C 1
ATOM 711 O O . GLU A 1 92 ? -15.018 -2.199 11.598 1.00 98.19 92 GLU A O 1
ATOM 716 N N . LEU A 1 93 ? -14.935 -1.280 9.541 1.00 98.31 93 LEU A N 1
ATOM 717 C CA . LEU A 1 93 ? -13.653 -0.596 9.722 1.00 98.31 93 LEU A CA 1
ATOM 718 C C . LEU A 1 93 ? -13.653 0.292 10.972 1.00 98.31 93 LEU A C 1
ATOM 720 O O . LEU A 1 93 ? -12.767 0.162 11.815 1.00 98.31 93 LEU A O 1
ATOM 724 N N . ARG A 1 94 ? -14.667 1.154 11.122 1.00 98.06 94 ARG A N 1
ATOM 725 C CA . ARG A 1 94 ? -14.814 2.033 12.293 1.00 98.06 94 ARG A CA 1
ATOM 726 C C . ARG A 1 94 ? -14.938 1.229 13.584 1.00 98.06 94 ARG A C 1
ATOM 728 O O . ARG A 1 94 ? -14.240 1.520 14.547 1.00 98.06 94 ARG A O 1
ATOM 735 N N . SER A 1 95 ? -15.771 0.185 13.602 1.00 97.94 95 SER A N 1
ATOM 736 C CA . SER A 1 95 ? -15.945 -0.664 14.787 1.00 97.94 95 SER A CA 1
ATOM 737 C C . SER A 1 95 ? -14.632 -1.326 15.217 1.00 97.94 95 SER A C 1
ATOM 739 O O . SER A 1 95 ? -14.284 -1.299 16.399 1.00 97.94 95 SER A O 1
ATOM 741 N N . LEU A 1 96 ? -13.883 -1.888 14.264 1.00 98.31 96 LEU A N 1
ATOM 742 C CA . LEU A 1 96 ? -12.603 -2.542 14.532 1.00 98.31 96 LEU A CA 1
ATOM 743 C C . LEU A 1 96 ? -11.520 -1.544 14.947 1.00 98.31 96 LEU A C 1
ATOM 745 O O . LEU A 1 96 ? -10.788 -1.822 15.893 1.00 98.31 96 LEU A O 1
ATOM 749 N N . LEU A 1 97 ? -11.449 -0.365 14.319 1.00 98.19 97 LEU A N 1
ATOM 750 C CA . LEU A 1 97 ? -10.517 0.691 14.725 1.00 98.19 97 LEU A CA 1
ATOM 751 C C . LEU A 1 97 ? -10.813 1.203 16.134 1.00 98.19 97 LEU A C 1
ATOM 753 O O . LEU A 1 97 ? -9.887 1.323 16.931 1.00 98.19 97 LEU A O 1
ATOM 757 N N . SER A 1 98 ? -12.079 1.456 16.481 1.00 97.44 98 SER A N 1
ATOM 758 C CA . SER A 1 98 ? -12.448 1.871 17.840 1.00 97.44 98 SER A CA 1
ATOM 759 C C . SER A 1 98 ? -12.055 0.817 18.873 1.00 97.44 98 SER A C 1
ATOM 761 O O . SER A 1 98 ? -11.475 1.161 19.901 1.00 97.44 98 SER A O 1
ATOM 763 N N . LYS A 1 99 ? -12.313 -0.470 18.592 1.00 97.94 99 LYS A N 1
ATOM 764 C CA . LYS A 1 99 ? -11.888 -1.579 19.461 1.00 97.94 99 LYS A CA 1
ATOM 765 C C . LYS A 1 99 ? -10.369 -1.646 19.588 1.00 97.94 99 LYS A C 1
ATOM 767 O O . LYS A 1 99 ? -9.866 -1.820 20.692 1.00 97.94 99 LYS A O 1
ATOM 772 N N . LEU A 1 100 ? -9.648 -1.492 18.479 1.00 97.88 100 LEU A N 1
ATOM 773 C CA . LEU A 1 100 ? -8.191 -1.556 18.460 1.00 97.88 100 LEU A CA 1
ATOM 774 C C . LEU A 1 100 ? -7.557 -0.416 19.262 1.00 97.88 100 LEU A C 1
ATOM 776 O O . LEU A 1 100 ? -6.650 -0.657 20.052 1.00 97.88 100 LEU A O 1
ATOM 780 N N . LEU A 1 101 ? -8.042 0.814 19.079 1.00 97.25 101 LEU A N 1
ATOM 781 C CA . LEU A 1 101 ? -7.554 1.988 19.802 1.00 97.25 101 LEU A CA 1
ATOM 782 C C . LEU A 1 101 ? -7.912 1.922 21.288 1.00 97.25 101 LEU A C 1
ATOM 784 O O . LEU A 1 101 ? -7.086 2.283 22.115 1.00 97.25 101 LEU A O 1
ATOM 788 N N . ALA A 1 102 ? -9.088 1.400 21.648 1.00 96.06 102 ALA A N 1
ATOM 789 C CA . ALA A 1 102 ? -9.471 1.204 23.047 1.00 96.06 102 ALA A CA 1
ATOM 790 C C . ALA A 1 102 ? -8.561 0.216 23.805 1.00 96.06 102 ALA A C 1
ATOM 792 O O . ALA A 1 102 ? -8.530 0.244 25.031 1.00 96.06 102 ALA A O 1
ATOM 793 N N . GLN A 1 103 ? -7.821 -0.645 23.094 1.00 96.06 103 GLN A N 1
ATOM 794 C CA . GLN A 1 103 ? -6.817 -1.545 23.678 1.00 96.06 103 GLN A CA 1
ATOM 795 C C . GLN A 1 103 ? -5.452 -0.870 23.896 1.00 96.06 103 GLN A C 1
ATOM 797 O O . GLN A 1 103 ? -4.599 -1.446 24.566 1.00 96.06 103 GLN A O 1
ATOM 802 N N . GLN A 1 104 ? -5.215 0.312 23.318 1.00 96.38 104 GLN A N 1
ATOM 803 C CA . GLN A 1 104 ? -3.958 1.047 23.474 1.00 96.38 104 GLN A CA 1
ATOM 804 C C . GLN A 1 104 ? -4.043 1.979 24.685 1.00 96.38 104 GLN A C 1
ATOM 806 O O . GLN A 1 104 ? -5.053 2.659 24.862 1.00 96.38 104 GLN A O 1
ATOM 811 N N . THR A 1 105 ? -2.968 2.071 25.473 1.00 92.50 105 THR A N 1
ATOM 812 C CA . THR A 1 105 ? -2.906 2.923 26.677 1.00 92.50 105 THR A CA 1
ATOM 813 C C . THR A 1 105 ? -3.278 4.377 26.383 1.00 92.50 105 THR A C 1
ATOM 815 O O . THR A 1 105 ? -4.098 4.957 27.090 1.00 92.50 105 THR A O 1
ATOM 818 N N . ASP A 1 106 ? -2.760 4.930 25.284 1.00 93.50 106 ASP A N 1
ATOM 819 C CA . ASP A 1 106 ? -2.974 6.334 24.908 1.00 93.50 106 ASP A CA 1
ATOM 820 C C . ASP A 1 106 ? -4.101 6.520 23.882 1.00 93.50 106 ASP A C 1
ATOM 822 O O . ASP A 1 106 ? -4.285 7.611 23.351 1.00 93.50 106 ASP A O 1
ATOM 826 N N . LYS A 1 107 ? -4.851 5.456 23.551 1.00 95.75 107 LYS A N 1
ATOM 827 C CA . LYS A 1 107 ? -5.828 5.439 22.442 1.00 95.75 107 LYS A CA 1
ATOM 828 C C . LYS A 1 107 ? -5.242 5.912 21.105 1.00 95.75 107 LYS A C 1
ATOM 830 O O . LYS A 1 107 ? -5.936 6.519 20.285 1.00 95.75 107 LYS A O 1
ATOM 835 N N . MET A 1 108 ? -3.962 5.617 20.889 1.00 96.25 108 MET A N 1
ATOM 836 C CA . MET A 1 108 ? -3.194 5.978 19.702 1.00 96.25 108 MET A CA 1
ATOM 837 C C . MET A 1 108 ? -2.475 4.758 19.140 1.00 96.25 108 MET A C 1
ATOM 839 O O . MET A 1 108 ? -2.025 3.890 19.886 1.00 96.25 108 MET A O 1
ATOM 843 N N . ILE A 1 109 ? -2.331 4.703 17.818 1.00 97.44 109 ILE A N 1
ATOM 844 C CA . ILE A 1 109 ? -1.540 3.673 17.142 1.00 97.44 109 ILE A CA 1
ATOM 845 C C . ILE A 1 109 ? -0.799 4.260 15.940 1.00 97.44 109 ILE A C 1
ATOM 847 O O . ILE A 1 109 ? -1.344 5.060 15.180 1.00 97.44 109 ILE A O 1
ATOM 851 N N . GLU A 1 110 ? 0.453 3.850 15.735 1.00 97.25 110 GLU A N 1
ATOM 852 C CA . GLU A 1 110 ? 1.191 4.195 14.517 1.00 97.25 110 GLU A CA 1
ATOM 853 C C . GLU A 1 110 ? 0.523 3.554 13.293 1.00 97.25 110 GLU A C 1
ATOM 855 O O . GLU A 1 110 ? 0.220 2.359 13.289 1.00 97.25 110 GLU A O 1
ATOM 860 N N . VAL A 1 111 ? 0.358 4.325 12.215 1.00 97.06 111 VAL A N 1
ATOM 861 C CA . VAL A 1 111 ? -0.303 3.857 10.986 1.00 97.06 111 VAL A CA 1
ATOM 862 C C . VAL A 1 111 ? 0.368 2.605 10.415 1.00 97.06 111 VAL A C 1
ATOM 864 O O . VAL A 1 111 ? -0.316 1.693 9.958 1.00 97.06 111 VAL A O 1
ATOM 867 N N . SER A 1 112 ? 1.697 2.509 10.501 1.00 96.44 112 SER A N 1
ATOM 868 C CA . SER A 1 112 ? 2.467 1.342 10.047 1.00 96.44 112 SER A CA 1
ATOM 869 C C . SER A 1 112 ? 2.142 0.050 10.806 1.00 96.44 112 SER A C 1
ATOM 871 O O . SER A 1 112 ? 2.340 -1.034 10.260 1.00 96.44 112 SER A O 1
ATOM 873 N N . LYS A 1 113 ? 1.631 0.143 12.041 1.00 97.38 113 LYS A N 1
ATOM 874 C CA . LYS A 1 113 ? 1.291 -1.009 12.888 1.00 97.38 113 LYS A CA 1
ATOM 875 C C . LYS A 1 113 ? -0.144 -1.490 12.706 1.00 97.38 113 LYS A C 1
ATOM 877 O O . LYS A 1 113 ? -0.416 -2.652 12.990 1.00 97.38 113 LYS A O 1
ATOM 882 N N . ILE A 1 114 ? -1.045 -0.646 12.194 1.00 97.81 114 ILE A N 1
ATOM 883 C CA . ILE A 1 114 ? -2.486 -0.939 12.123 1.00 97.81 114 ILE A CA 1
ATOM 884 C C . ILE A 1 114 ? -2.767 -2.270 11.423 1.00 97.81 114 ILE A C 1
ATOM 886 O O . ILE A 1 114 ? -3.482 -3.093 11.982 1.00 97.81 114 ILE A O 1
ATOM 890 N N . LYS A 1 115 ? -2.186 -2.533 10.244 1.00 97.12 115 LYS A N 1
ATOM 891 C CA . LYS A 1 115 ? -2.438 -3.798 9.526 1.00 97.12 115 LYS A CA 1
ATOM 892 C C . LYS A 1 115 ? -2.022 -5.017 10.341 1.00 97.12 115 LYS A C 1
ATOM 894 O O . LYS A 1 115 ? -2.797 -5.956 10.484 1.00 97.12 115 LYS A O 1
ATOM 899 N N . THR A 1 116 ? -0.822 -4.979 10.912 1.00 97.62 116 THR A N 1
ATOM 900 C CA . THR A 1 116 ? -0.314 -6.059 11.763 1.00 97.62 116 THR A CA 1
ATOM 901 C C . THR A 1 116 ? -1.210 -6.266 12.980 1.00 97.62 116 THR A C 1
ATOM 903 O O . THR A 1 116 ? -1.520 -7.401 13.328 1.00 97.62 116 THR A O 1
ATOM 906 N N . SER A 1 117 ? -1.690 -5.184 13.592 1.00 97.94 117 SER A N 1
ATOM 907 C CA . SER A 1 117 ? -2.615 -5.256 14.720 1.00 97.94 117 SER A CA 1
ATOM 908 C C . SER A 1 117 ? -4.001 -5.781 14.334 1.00 97.94 117 SER A C 1
ATOM 910 O O . SER A 1 117 ? -4.586 -6.529 15.108 1.00 97.94 117 SER A O 1
ATOM 912 N N . PHE A 1 118 ? -4.518 -5.469 13.141 1.00 97.94 118 PHE A N 1
ATOM 913 C CA . PHE A 1 118 ? -5.767 -6.051 12.630 1.00 97.94 118 PHE A CA 1
ATOM 914 C C . PHE A 1 118 ? -5.663 -7.574 12.505 1.00 97.94 118 PHE A C 1
ATOM 916 O O . PHE A 1 118 ? -6.527 -8.303 13.000 1.00 97.94 118 PHE A O 1
ATOM 923 N N . ARG A 1 119 ? -4.553 -8.055 11.934 1.00 97.38 119 ARG A N 1
ATOM 924 C CA . ARG A 1 119 ? -4.260 -9.489 11.823 1.00 97.38 119 ARG A CA 1
ATOM 925 C C . ARG A 1 119 ? -4.152 -10.149 13.192 1.00 97.38 119 ARG A C 1
ATOM 927 O O . ARG A 1 119 ? -4.786 -11.172 13.429 1.00 97.38 119 ARG A O 1
ATOM 934 N N . ALA A 1 120 ? -3.380 -9.546 14.095 1.00 97.81 120 ALA A N 1
ATOM 935 C CA . ALA A 1 120 ? -3.111 -10.107 15.414 1.00 97.81 120 ALA A CA 1
ATOM 936 C C . ALA A 1 120 ? -4.357 -10.133 16.316 1.00 97.81 120 ALA A C 1
ATOM 938 O O . ALA A 1 120 ? -4.641 -11.160 16.930 1.00 97.81 120 ALA A O 1
ATOM 939 N N . SER A 1 121 ? -5.111 -9.032 16.383 1.00 97.81 121 SER A N 1
ATOM 940 C CA . SER A 1 121 ? -6.240 -8.889 17.312 1.00 97.81 121 SER A CA 1
ATOM 941 C C . SER A 1 121 ? -7.548 -9.473 16.779 1.00 97.81 121 SER A C 1
ATOM 943 O O . SER A 1 121 ? -8.366 -9.940 17.57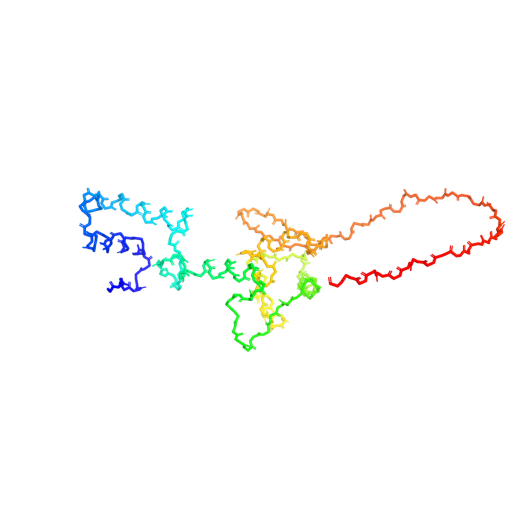0 1.00 97.81 121 SER A O 1
ATOM 945 N N . PHE A 1 122 ? -7.776 -9.440 15.462 1.00 97.62 122 PHE A N 1
ATOM 946 C CA . PHE A 1 122 ? -9.082 -9.773 14.877 1.00 97.62 122 PHE A CA 1
ATOM 947 C C . PHE A 1 122 ? -9.032 -10.879 13.821 1.00 97.62 122 PHE A C 1
ATOM 949 O O . PHE A 1 122 ? -10.092 -11.329 13.394 1.00 97.62 122 PHE A O 1
ATOM 956 N N . ARG A 1 123 ? -7.838 -11.333 13.408 1.00 97.25 123 ARG A N 1
ATOM 957 C CA . ARG A 1 123 ? -7.653 -12.302 12.310 1.00 97.25 123 ARG A CA 1
ATOM 958 C C . ARG A 1 123 ? -8.337 -11.859 11.009 1.00 97.25 123 ARG A C 1
ATOM 960 O O . ARG A 1 123 ? -8.911 -12.680 10.295 1.00 97.25 123 ARG A O 1
ATOM 967 N N . VAL A 1 124 ? -8.290 -10.556 10.722 1.00 97.62 124 VAL A N 1
ATOM 968 C CA . VAL A 1 124 ? -8.780 -9.981 9.463 1.00 97.62 124 VAL A CA 1
ATOM 969 C C . VAL A 1 124 ? -7.712 -9.108 8.816 1.00 97.62 124 VAL A C 1
ATOM 971 O O . VAL A 1 124 ? -6.948 -8.420 9.496 1.00 97.62 124 VAL A O 1
ATOM 974 N N . GLU A 1 125 ? -7.693 -9.108 7.491 1.00 97.75 125 GLU A N 1
ATOM 975 C CA . GLU A 1 125 ? -6.851 -8.249 6.674 1.00 97.75 125 GLU A CA 1
ATOM 976 C C . GLU A 1 125 ? -7.487 -6.873 6.461 1.00 97.75 125 GLU A C 1
ATOM 978 O O . GLU A 1 125 ? -8.694 -6.728 6.246 1.00 97.75 125 GLU A O 1
ATOM 983 N N . LEU A 1 126 ? -6.646 -5.839 6.464 1.00 97.56 126 LEU A N 1
ATOM 984 C CA . LEU A 1 126 ? -7.048 -4.485 6.100 1.00 97.56 126 LEU A CA 1
ATOM 985 C C . LEU A 1 126 ? -6.470 -4.131 4.729 1.00 97.56 126 LEU A C 1
ATOM 987 O O . LEU A 1 126 ? -5.263 -3.915 4.583 1.00 97.56 126 LEU A O 1
ATOM 991 N N . SER A 1 127 ? -7.353 -4.040 3.734 1.00 97.19 127 SER A N 1
ATOM 992 C CA . SER A 1 127 ? -7.000 -3.675 2.364 1.00 97.19 127 SER A CA 1
ATOM 993 C C . SER A 1 127 ? -7.646 -2.348 1.981 1.00 97.19 127 SER A C 1
ATOM 995 O O . SER A 1 127 ? -8.860 -2.237 1.840 1.00 97.19 127 SER A O 1
ATOM 997 N N . GLU A 1 128 ? -6.826 -1.319 1.801 1.00 97.69 128 GLU A N 1
ATOM 998 C CA . GLU A 1 128 ? -7.267 0.045 1.503 1.00 97.69 128 GLU A CA 1
ATOM 999 C C . GLU A 1 128 ? -7.943 0.169 0.142 1.00 97.69 128 GLU A C 1
ATOM 1001 O O . GLU A 1 128 ? -8.769 1.057 -0.068 1.00 97.69 128 GLU A O 1
ATOM 1006 N N . THR A 1 129 ? -7.610 -0.732 -0.782 1.00 97.62 129 THR A N 1
ATOM 1007 C CA . THR A 1 129 ? -8.180 -0.733 -2.126 1.00 97.62 129 THR A CA 1
ATOM 1008 C C . THR A 1 129 ? -9.646 -1.146 -2.139 1.00 97.62 129 THR A C 1
ATOM 1010 O O . THR A 1 129 ? -10.374 -0.700 -3.018 1.00 97.62 129 THR A O 1
ATOM 1013 N N . VAL A 1 130 ? -10.118 -1.889 -1.131 1.00 97.38 130 VAL A N 1
ATOM 1014 C CA . VAL A 1 130 ? -11.557 -2.166 -0.944 1.00 97.38 130 VAL A CA 1
ATOM 1015 C C . VAL A 1 130 ? -12.349 -0.868 -0.769 1.00 97.38 130 VAL A C 1
ATOM 1017 O O . VAL A 1 130 ? -13.495 -0.768 -1.191 1.00 97.38 130 VAL A O 1
ATOM 1020 N N . PHE A 1 131 ? -11.703 0.152 -0.211 1.00 97.44 131 PHE A N 1
ATOM 1021 C CA . PHE A 1 131 ? -12.276 1.464 0.064 1.00 97.44 131 PHE A CA 1
ATOM 1022 C C . PHE A 1 131 ? -11.888 2.523 -0.978 1.00 97.44 131 PHE A C 1
ATOM 1024 O O . PHE A 1 131 ? -12.169 3.698 -0.788 1.00 97.44 131 PHE A O 1
ATOM 1031 N N . GLY A 1 132 ? -11.209 2.145 -2.066 1.00 96.62 132 GLY A N 1
ATOM 1032 C CA . GLY A 1 132 ? -10.813 3.095 -3.109 1.00 96.62 132 GLY A CA 1
ATOM 1033 C C . GLY A 1 132 ? -9.511 3.856 -2.862 1.00 96.62 132 GLY A C 1
ATOM 1034 O O . GLY A 1 132 ? -9.159 4.745 -3.640 1.00 96.62 132 GLY A O 1
ATOM 1035 N N . HIS A 1 133 ? -8.735 3.487 -1.841 1.00 97.25 133 HIS A N 1
ATOM 1036 C CA . HIS A 1 133 ? -7.489 4.176 -1.509 1.00 97.25 133 HIS A CA 1
ATOM 1037 C C . HIS A 1 133 ? -6.251 3.365 -1.899 1.00 97.25 133 HIS A C 1
ATOM 1039 O O . HIS A 1 133 ? -6.219 2.140 -1.835 1.00 97.25 133 HIS A O 1
ATOM 1045 N N . ARG A 1 134 ? -5.181 4.072 -2.289 1.00 93.50 134 ARG A N 1
ATOM 1046 C CA . ARG A 1 134 ? -3.883 3.456 -2.640 1.00 93.50 134 ARG A CA 1
ATOM 1047 C C . ARG A 1 134 ? -2.902 3.369 -1.470 1.00 93.50 134 ARG A C 1
ATOM 1049 O O . ARG A 1 134 ? -1.862 2.734 -1.610 1.00 93.50 134 ARG A O 1
ATOM 1056 N N . SER A 1 135 ? -3.191 4.036 -0.355 1.00 95.12 135 SER A N 1
ATOM 1057 C CA . SER A 1 135 ? -2.348 4.028 0.841 1.00 95.12 135 SER A CA 1
ATOM 1058 C C . SER A 1 135 ? -3.182 4.138 2.112 1.00 95.12 135 SER A C 1
ATOM 1060 O O . SER A 1 135 ? -4.239 4.774 2.116 1.00 95.12 135 SER A O 1
ATOM 1062 N N . LEU A 1 136 ? -2.668 3.560 3.200 1.00 96.62 136 LEU A N 1
ATOM 1063 C CA . LEU A 1 136 ? -3.333 3.547 4.502 1.00 96.62 136 LEU A CA 1
ATOM 1064 C C . LEU A 1 136 ? -3.578 4.941 5.061 1.00 96.62 136 LEU A C 1
ATOM 1066 O O . LEU A 1 136 ? -4.682 5.231 5.499 1.00 96.62 136 LEU A O 1
ATOM 1070 N N . SER A 1 137 ? -2.596 5.838 4.974 1.00 96.50 137 SER A N 1
ATOM 1071 C CA . SER A 1 137 ? -2.776 7.215 5.442 1.00 96.50 137 SER A CA 1
ATOM 1072 C C . SER A 1 137 ? -3.907 7.936 4.704 1.00 96.50 137 SER A C 1
ATOM 1074 O O . SER A 1 137 ? -4.61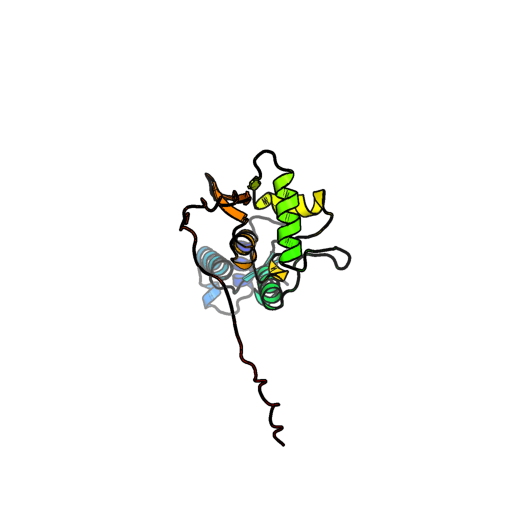6 8.721 5.316 1.00 96.50 137 SER A O 1
ATOM 1076 N N . LYS A 1 138 ? -4.113 7.655 3.406 1.00 96.69 138 LYS A N 1
ATOM 1077 C CA . LYS A 1 138 ? -5.230 8.236 2.644 1.00 96.69 138 LYS A CA 1
ATOM 1078 C C . LYS A 1 138 ? -6.575 7.642 3.050 1.00 96.69 138 LYS A C 1
ATOM 1080 O O . LYS A 1 138 ? -7.524 8.400 3.153 1.00 96.69 138 LYS A O 1
ATOM 1085 N N . LEU A 1 139 ? -6.637 6.329 3.297 1.00 97.69 139 LEU A N 1
ATOM 1086 C CA . LEU A 1 139 ? -7.834 5.679 3.842 1.00 97.69 139 LEU A CA 1
ATOM 1087 C C . LEU A 1 139 ? -8.229 6.293 5.188 1.00 97.69 139 LEU A C 1
ATOM 1089 O O . LEU A 1 139 ? -9.393 6.583 5.430 1.00 97.69 139 LEU A O 1
ATOM 1093 N N . LEU A 1 140 ? -7.248 6.482 6.069 1.00 97.75 140 LEU A N 1
ATOM 1094 C CA . LEU A 1 140 ? -7.484 6.962 7.428 1.00 97.75 140 LEU A CA 1
ATOM 1095 C C . LEU A 1 140 ? -7.798 8.459 7.508 1.00 97.75 140 LEU A C 1
ATOM 1097 O O . LEU A 1 140 ? -8.357 8.903 8.502 1.00 97.75 140 LEU A O 1
ATOM 1101 N N . ALA A 1 141 ? -7.444 9.222 6.476 1.00 96.81 141 ALA A N 1
ATOM 1102 C CA . ALA A 1 141 ? -7.817 10.625 6.334 1.00 96.81 141 ALA A CA 1
ATOM 1103 C C . ALA A 1 141 ? -9.157 10.819 5.597 1.00 96.81 141 ALA A C 1
ATOM 1105 O O . ALA A 1 141 ? -9.564 11.960 5.380 1.00 96.81 141 ALA A O 1
ATOM 1106 N N . ASP A 1 142 ? -9.818 9.742 5.158 1.00 97.81 142 ASP A N 1
ATOM 1107 C CA . ASP A 1 142 ? -11.055 9.853 4.389 1.00 97.81 142 ASP A CA 1
ATOM 1108 C C . ASP A 1 142 ? -12.236 10.304 5.272 1.00 97.81 142 ASP A C 1
ATOM 1110 O O . ASP A 1 142 ? -12.445 9.739 6.352 1.00 97.81 142 ASP A O 1
ATOM 1114 N N . PRO A 1 143 ? -13.068 11.263 4.818 1.00 96.62 143 PRO A N 1
ATOM 1115 C CA . PRO A 1 143 ? -14.234 11.727 5.570 1.00 96.62 143 PRO A CA 1
ATOM 1116 C C . PRO A 1 143 ? -15.244 10.626 5.928 1.00 96.62 143 PRO A C 1
ATOM 1118 O O . PRO A 1 143 ? -15.950 10.745 6.930 1.00 96.62 143 PRO A O 1
ATOM 1121 N N . SER A 1 144 ? -15.312 9.543 5.149 1.00 97.31 144 SER A N 1
ATOM 1122 C CA . SER A 1 144 ? -16.203 8.399 5.394 1.00 97.31 144 SER A CA 1
ATOM 1123 C C . SER A 1 144 ? -15.858 7.647 6.682 1.00 97.31 144 SER A C 1
ATOM 1125 O O . SER A 1 144 ? -16.711 6.950 7.243 1.00 97.31 144 SER A O 1
ATOM 1127 N N . LEU A 1 145 ? -14.629 7.808 7.189 1.00 96.50 145 LEU A N 1
ATOM 1128 C CA . LEU A 1 145 ? -14.222 7.290 8.492 1.00 96.50 145 LEU A CA 1
ATOM 1129 C C . LEU A 1 145 ? -14.931 8.018 9.653 1.00 96.50 145 LEU A C 1
ATOM 1131 O O . LEU A 1 145 ? -15.120 7.443 10.728 1.00 96.50 145 LEU A O 1
ATOM 1135 N N . GLY A 1 146 ? -15.414 9.238 9.409 1.00 93.44 146 GLY A N 1
ATOM 1136 C CA . GLY A 1 146 ? -16.122 10.076 10.370 1.00 93.44 146 GLY A CA 1
ATOM 1137 C C . GLY A 1 146 ? -15.198 10.826 11.331 1.00 93.44 146 GLY A C 1
ATOM 1138 O O . GLY A 1 146 ? -13.988 10.639 11.349 1.00 93.44 146 GLY A O 1
ATOM 1139 N N . THR A 1 147 ? -15.794 11.674 12.169 1.00 93.75 147 THR A N 1
ATOM 1140 C CA . THR A 1 147 ? -15.083 12.578 13.095 1.00 93.75 147 THR A CA 1
ATOM 1141 C C . THR A 1 147 ? -14.542 11.900 14.356 1.00 93.75 147 THR A C 1
ATOM 1143 O O . THR A 1 147 ? -13.915 12.554 15.177 1.00 93.75 147 THR A O 1
ATOM 1146 N N . GLY A 1 148 ? -14.784 10.599 14.540 1.00 95.12 148 GLY A N 1
ATOM 1147 C CA . GLY A 1 148 ? -14.316 9.848 15.711 1.00 95.12 148 GLY A CA 1
ATOM 11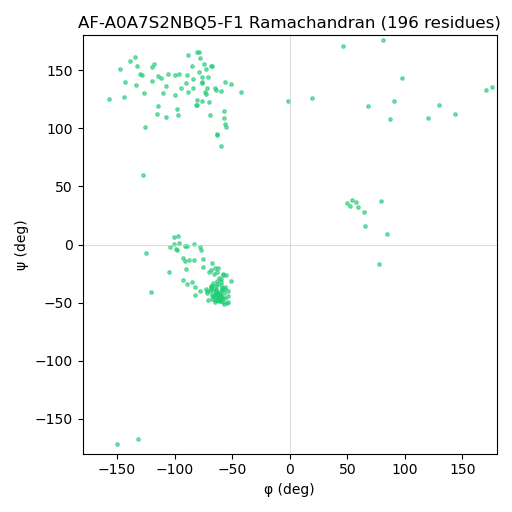48 C C . GLY A 1 148 ? -12.832 9.471 15.668 1.00 95.12 148 GLY A C 1
ATOM 1149 O O . GLY A 1 148 ? -12.327 8.900 16.632 1.00 95.12 148 GLY A O 1
ATOM 1150 N N . PHE A 1 149 ? -12.140 9.753 14.564 1.00 96.75 149 PHE A N 1
ATOM 1151 C CA . PHE A 1 149 ? -10.744 9.392 14.352 1.00 96.75 149 PHE A CA 1
ATOM 1152 C C . PHE A 1 149 ? -9.978 10.585 13.804 1.00 96.75 149 PHE A C 1
ATOM 1154 O O . PHE A 1 149 ? -10.447 11.267 12.896 1.00 96.75 149 PHE A O 1
ATOM 1161 N N . GLU A 1 150 ? -8.781 10.805 14.329 1.00 96.31 150 GLU A N 1
ATOM 1162 C CA . GLU A 1 150 ? -7.914 11.894 13.904 1.00 96.31 150 GLU A CA 1
ATOM 1163 C C . GLU A 1 150 ? -6.546 11.336 13.530 1.00 96.31 150 GLU A C 1
ATOM 1165 O O . GLU A 1 150 ? -5.952 10.532 14.254 1.00 96.31 150 GLU A O 1
ATOM 1170 N N . LEU A 1 151 ? -6.067 11.739 12.356 1.00 96.81 151 LEU A N 1
ATOM 1171 C CA . LEU A 1 151 ? -4.761 11.363 11.845 1.00 96.81 151 LEU A CA 1
ATOM 1172 C C . LEU A 1 151 ? -3.775 12.499 12.129 1.00 96.81 151 LEU A C 1
ATOM 1174 O O . LEU A 1 151 ? -3.923 13.593 11.588 1.00 96.81 151 LEU A O 1
ATOM 1178 N N . GLU A 1 152 ? -2.758 12.234 12.945 1.00 95.75 152 GLU A N 1
ATOM 1179 C CA . GLU A 1 152 ? -1.744 13.218 13.329 1.00 95.75 152 GLU A CA 1
ATOM 1180 C C . GLU A 1 152 ? -0.362 12.845 12.794 1.00 95.75 152 GLU A C 1
ATOM 1182 O O . GLU A 1 152 ? 0.018 11.672 12.737 1.00 95.75 152 GLU A O 1
ATOM 1187 N N . ILE A 1 153 ? 0.417 13.863 12.424 1.00 93.94 153 ILE A N 1
ATOM 1188 C CA . ILE A 1 153 ? 1.820 13.707 12.040 1.00 93.94 153 ILE A CA 1
ATOM 1189 C C . ILE A 1 153 ? 2.679 14.026 13.262 1.00 93.94 153 ILE A C 1
ATOM 1191 O O . ILE A 1 153 ? 2.771 15.174 13.690 1.00 93.94 153 ILE A O 1
ATOM 1195 N N . VAL A 1 154 ? 3.330 13.005 13.808 1.00 92.44 154 VAL A N 1
ATOM 1196 C CA . VAL A 1 154 ? 4.303 13.121 14.899 1.00 92.44 154 VAL A CA 1
ATOM 1197 C C . VAL A 1 154 ? 5.699 13.357 14.308 1.00 92.44 154 VAL A C 1
ATOM 1199 O O . VAL A 1 154 ? 5.942 13.134 13.116 1.00 92.44 154 VAL A O 1
ATOM 1202 N N . GLN A 1 155 ? 6.633 13.828 15.137 1.00 88.69 155 GLN A N 1
ATOM 1203 C CA . GLN A 1 155 ? 8.023 14.103 14.762 1.00 88.69 155 GLN A CA 1
ATOM 1204 C C . GLN A 1 155 ? 8.621 13.007 13.858 1.00 88.69 155 GLN A C 1
ATOM 1206 O O . GLN A 1 155 ? 8.538 11.812 14.144 1.00 88.69 155 GLN A O 1
ATOM 1211 N N . GLY A 1 156 ? 9.242 13.428 12.752 1.00 81.88 156 GLY A N 1
ATOM 1212 C CA . GLY A 1 156 ? 9.937 12.517 11.839 1.00 81.88 156 GLY A CA 1
ATOM 1213 C C . GLY A 1 156 ? 9.031 11.739 10.880 1.00 81.88 156 GLY A C 1
ATOM 1214 O O . GLY A 1 156 ? 9.327 10.584 10.584 1.00 81.88 156 GLY A O 1
ATOM 1215 N N . SER A 1 157 ? 7.956 12.351 10.365 1.00 83.69 157 SER A N 1
ATOM 1216 C CA . SER A 1 157 ? 7.040 11.787 9.344 1.00 83.69 157 SER A CA 1
ATOM 1217 C C . SER A 1 157 ? 6.223 10.563 9.779 1.00 83.69 157 SER A C 1
ATOM 1219 O O . SER A 1 157 ? 5.646 9.855 8.948 1.00 83.69 157 SER A O 1
ATOM 1221 N N . ARG A 1 158 ? 6.139 10.309 11.088 1.00 91.81 158 ARG A N 1
ATOM 1222 C CA . ARG A 1 158 ? 5.333 9.213 11.626 1.00 91.81 158 ARG A CA 1
ATOM 1223 C C . ARG A 1 158 ? 3.878 9.647 11.708 1.00 91.81 158 ARG A C 1
ATOM 1225 O O . ARG A 1 158 ? 3.559 10.595 12.410 1.00 91.81 158 ARG A O 1
ATOM 1232 N N . ASN A 1 159 ? 3.003 8.935 11.008 1.00 96.38 159 ASN A N 1
ATOM 1233 C CA . ASN A 1 159 ? 1.565 9.147 11.126 1.00 96.38 159 ASN A CA 1
ATOM 1234 C C . ASN A 1 159 ? 1.024 8.270 12.256 1.00 96.38 159 ASN A C 1
ATOM 1236 O O . ASN A 1 159 ? 1.299 7.064 12.283 1.00 96.38 159 ASN A O 1
ATOM 1240 N N . VAL A 1 160 ? 0.238 8.856 13.151 1.00 97.44 160 VAL A N 1
ATOM 1241 C CA . VAL A 1 160 ? -0.492 8.148 14.204 1.00 97.44 160 VAL A CA 1
ATOM 1242 C C . VAL A 1 160 ? -1.983 8.387 14.028 1.00 97.44 160 VAL A C 1
ATOM 1244 O O . VAL A 1 160 ? -2.405 9.479 13.658 1.00 97.44 160 VAL A O 1
ATOM 1247 N N . LEU A 1 161 ? -2.777 7.351 14.262 1.00 97.81 161 LEU A N 1
ATOM 1248 C CA . LEU A 1 161 ? -4.226 7.454 14.333 1.00 97.81 161 LEU A CA 1
ATOM 1249 C C . LEU A 1 161 ? -4.626 7.500 15.805 1.00 97.81 161 LEU A C 1
ATOM 1251 O O . LEU A 1 161 ? -4.223 6.619 16.569 1.00 97.81 161 LEU A O 1
ATOM 1255 N N . ARG A 1 162 ? -5.429 8.491 16.186 1.00 96.94 162 ARG A N 1
ATOM 1256 C CA . ARG A 1 162 ? -5.986 8.627 17.532 1.00 96.94 162 ARG A CA 1
ATOM 1257 C C . ARG A 1 162 ? -7.506 8.600 17.509 1.00 96.94 162 ARG A C 1
ATOM 1259 O O . ARG A 1 162 ? -8.126 8.985 16.517 1.00 96.94 162 ARG A O 1
ATOM 1266 N N . LEU A 1 163 ? -8.104 8.154 18.609 1.00 95.75 163 LEU A N 1
ATOM 1267 C CA . LEU A 1 163 ? -9.542 8.295 18.811 1.00 95.75 163 LEU A CA 1
ATOM 1268 C C . LEU A 1 163 ? -9.827 9.751 19.198 1.00 95.75 163 LEU A C 1
ATOM 1270 O O . LEU A 1 163 ? -9.256 10.236 20.174 1.00 95.75 163 LEU A O 1
ATOM 1274 N N . ALA A 1 164 ? -10.682 10.438 18.442 1.00 92.69 164 ALA A N 1
ATOM 1275 C CA . ALA A 1 164 ? -11.087 11.792 18.789 1.00 92.69 164 ALA A CA 1
ATOM 1276 C C . ALA A 1 164 ? -11.846 11.759 20.122 1.00 92.69 164 ALA A C 1
ATOM 1278 O O . ALA A 1 164 ? -12.734 10.923 20.330 1.00 92.69 164 ALA A O 1
ATOM 1279 N N . GLU A 1 165 ? -11.500 12.663 21.035 1.00 85.19 165 GLU A N 1
ATOM 1280 C CA . GLU A 1 165 ? -12.326 12.893 22.215 1.00 85.19 165 GLU A CA 1
ATOM 1281 C C . GLU A 1 165 ? -13.710 13.343 21.723 1.00 85.19 165 GLU A C 1
ATOM 1283 O O . GLU A 1 165 ? -13.788 14.211 20.847 1.00 85.19 165 GLU A O 1
ATOM 1288 N N . PRO A 1 166 ? -14.817 12.772 22.235 1.00 76.31 166 PRO A N 1
ATOM 1289 C CA . PRO A 1 166 ? -16.133 13.269 21.883 1.00 76.31 166 PRO A CA 1
ATOM 1290 C C . PRO A 1 166 ? -16.162 14.742 22.269 1.00 76.31 166 PRO A C 1
ATOM 1292 O O . PRO A 1 166 ? -16.042 15.071 23.453 1.00 76.31 166 PRO A O 1
ATOM 1295 N N . VAL A 1 167 ? -16.289 15.621 21.270 1.00 67.00 167 VAL A N 1
ATOM 1296 C CA . VAL A 1 167 ? -16.510 17.043 21.502 1.00 67.00 167 VAL A CA 1
ATOM 1297 C C . VAL A 1 167 ? -17.754 17.099 22.366 1.00 67.00 167 VAL A C 1
ATOM 1299 O O . VAL A 1 167 ? -18.865 16.836 21.903 1.00 67.00 167 VAL A O 1
ATOM 1302 N N . ARG A 1 168 ? -17.558 17.347 23.663 1.00 68.62 168 ARG A N 1
ATOM 1303 C CA . ARG A 1 168 ? -18.650 17.625 24.578 1.00 68.62 168 ARG A CA 1
ATOM 1304 C C . ARG A 1 168 ? -19.229 18.911 24.034 1.00 68.62 168 ARG A C 1
ATOM 1306 O O . ARG A 1 168 ? -18.674 19.976 24.288 1.00 68.62 168 ARG A O 1
ATOM 1313 N N . HIS A 1 169 ? -20.263 18.806 23.204 1.00 57.47 169 HIS A N 1
ATOM 1314 C CA . HIS A 1 169 ? -21.061 19.953 22.831 1.00 57.47 169 HIS A CA 1
ATOM 1315 C C . HIS A 1 169 ? -21.518 20.543 24.154 1.00 57.47 169 HIS A C 1
ATOM 1317 O O . HIS A 1 169 ? -22.355 19.964 24.845 1.00 57.47 169 HIS A O 1
ATOM 1323 N N . ALA A 1 170 ? -20.841 21.613 24.569 1.00 53.72 170 ALA A N 1
ATOM 1324 C CA . ALA A 1 170 ? -21.193 22.357 25.747 1.00 53.72 170 ALA A CA 1
ATOM 1325 C C . ALA A 1 170 ? -22.632 22.793 25.511 1.00 53.72 170 ALA A C 1
ATOM 1327 O O . ALA A 1 170 ? -22.905 23.579 24.605 1.00 53.72 170 ALA A O 1
ATOM 1328 N N . SER A 1 171 ? -23.547 22.185 26.261 1.00 52.66 171 SER A N 1
ATOM 1329 C CA . SER A 1 171 ? -24.955 22.537 26.316 1.00 52.66 171 SER A CA 1
ATOM 1330 C C . SER A 1 171 ? -25.055 23.988 26.783 1.00 52.66 171 SER A C 1
ATOM 1332 O O . SER A 1 171 ? -25.163 24.263 27.973 1.00 52.66 171 SER A O 1
ATOM 1334 N N . ALA A 1 172 ? -24.939 24.918 25.843 1.00 60.31 172 ALA A N 1
ATOM 1335 C CA . ALA A 1 172 ? -24.999 26.355 26.050 1.00 60.31 172 ALA A CA 1
ATOM 1336 C C . ALA A 1 172 ? -26.035 26.955 25.091 1.00 60.31 172 ALA A C 1
ATOM 1338 O O . ALA A 1 172 ? -25.695 27.738 24.218 1.00 60.31 172 ALA A O 1
ATOM 1339 N N . ASP A 1 173 ? -27.284 26.497 25.226 1.00 53.91 173 ASP A N 1
ATOM 1340 C CA . ASP A 1 173 ? -28.544 27.226 24.989 1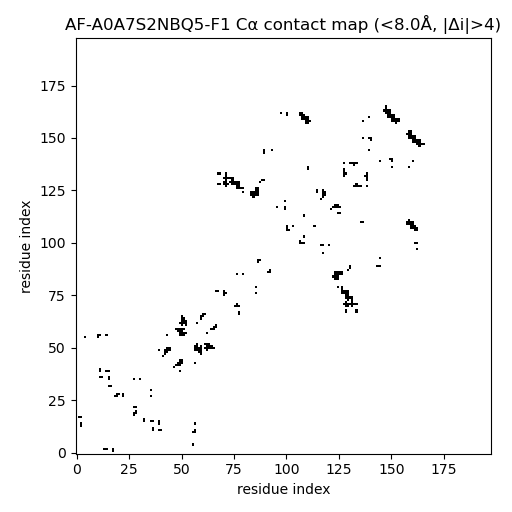.00 53.91 173 ASP A CA 1
ATOM 1341 C C . ASP A 1 173 ? -29.704 26.219 25.172 1.00 53.91 173 ASP A C 1
ATOM 1343 O O . ASP A 1 173 ? -29.619 25.094 24.700 1.00 53.91 173 ASP A O 1
ATOM 1347 N N . ALA A 1 174 ? -30.826 26.469 25.842 1.00 55.00 174 ALA A N 1
ATOM 1348 C CA . ALA A 1 174 ? -31.339 27.683 26.435 1.00 55.00 174 ALA A CA 1
ATOM 1349 C C . ALA A 1 174 ? -32.338 27.307 27.540 1.00 55.00 174 ALA A C 1
ATOM 1351 O O . ALA A 1 174 ? -33.354 26.648 27.309 1.00 55.00 174 ALA A O 1
ATOM 1352 N N . SER A 1 175 ? -32.085 27.826 28.737 1.00 55.09 175 SER A N 1
ATOM 1353 C CA . SER A 1 175 ? -33.138 28.199 29.671 1.00 55.09 175 SER A CA 1
ATOM 1354 C C . SER A 1 175 ? -33.964 29.316 29.017 1.00 55.09 175 SER A C 1
ATOM 1356 O O . SER A 1 175 ? -33.602 30.490 29.073 1.00 55.09 175 SER A O 1
ATOM 1358 N N . ARG A 1 176 ? -35.067 28.965 28.348 1.00 59.41 176 ARG A N 1
ATOM 1359 C CA . ARG A 1 176 ? -36.150 29.905 28.025 1.00 59.41 176 ARG A CA 1
ATOM 1360 C C . ARG A 1 176 ? -37.476 29.349 28.538 1.00 59.41 176 ARG A C 1
ATOM 1362 O O . ARG A 1 176 ? -38.072 28.451 27.963 1.00 59.41 176 ARG A O 1
ATOM 1369 N N . LYS A 1 177 ? -37.852 29.916 29.686 1.00 52.38 177 LYS A N 1
ATOM 1370 C CA . LYS A 1 177 ? -39.180 30.071 30.294 1.00 52.38 177 LYS A CA 1
ATOM 1371 C C . LYS A 1 177 ? -40.385 29.527 29.503 1.00 52.38 177 LYS A C 1
ATOM 1373 O O . LYS A 1 177 ? -40.686 29.994 28.414 1.00 52.38 177 LYS A O 1
ATOM 1378 N N . ALA A 1 178 ? -41.111 28.642 30.183 1.00 53.91 178 ALA A N 1
ATOM 1379 C CA . ALA A 1 178 ? -42.561 28.626 30.405 1.00 53.91 178 ALA A CA 1
ATOM 1380 C C . ALA A 1 178 ? -43.489 29.452 29.481 1.00 53.91 178 ALA A C 1
ATOM 1382 O O . ALA A 1 178 ? -43.430 30.680 29.476 1.00 53.91 178 ALA A O 1
ATOM 1383 N N . GLY A 1 179 ? -44.487 28.762 28.906 1.00 49.44 179 GLY A N 1
ATOM 1384 C CA . GLY A 1 179 ? -45.847 29.296 28.732 1.00 49.44 179 GLY A CA 1
ATOM 1385 C C . GLY A 1 179 ? -46.569 28.895 27.438 1.00 49.44 179 GLY A C 1
ATOM 1386 O O . GLY A 1 179 ? -46.225 29.406 26.380 1.00 49.44 179 GLY A O 1
ATOM 1387 N N . GLY A 1 180 ? -47.634 28.081 27.541 1.00 49.69 180 GLY A N 1
ATOM 1388 C CA . GLY A 1 180 ? -48.747 28.084 26.568 1.00 49.69 180 GLY A CA 1
ATOM 1389 C C . GLY A 1 180 ? -49.184 26.725 25.977 1.00 49.69 180 GLY A C 1
ATOM 1390 O O . GLY A 1 180 ? -48.367 26.086 25.321 1.00 49.69 180 GLY A O 1
ATOM 1391 N N . PRO A 1 181 ? -50.454 26.287 26.154 1.00 63.03 181 PRO A N 1
ATOM 1392 C CA . PRO A 1 181 ? -50.969 24.985 25.699 1.00 63.03 181 PRO A CA 1
ATOM 1393 C C . PRO A 1 181 ? -51.776 25.021 24.371 1.00 63.03 181 PRO A C 1
ATOM 1395 O O . PRO A 1 181 ? -52.547 25.950 24.172 1.00 63.03 181 PRO A O 1
ATOM 1398 N N . THR A 1 182 ? -51.648 23.938 23.568 1.00 47.28 182 THR A N 1
ATOM 1399 C CA . THR A 1 182 ? -52.610 23.243 22.634 1.00 47.28 182 THR A CA 1
ATOM 1400 C C . THR A 1 182 ? -53.504 24.023 21.628 1.00 47.28 182 THR A C 1
ATOM 1402 O O . THR A 1 182 ? -53.755 25.203 21.812 1.00 47.28 182 THR A O 1
ATOM 1405 N N . PRO A 1 183 ? -54.218 23.357 20.681 1.00 68.38 183 PRO A N 1
ATOM 1406 C CA . PRO A 1 183 ? -53.857 22.322 19.691 1.00 68.38 183 PRO A CA 1
ATOM 1407 C C . PRO A 1 183 ? -54.396 22.687 18.266 1.00 68.38 183 PRO A C 1
ATOM 1409 O O . PRO A 1 183 ? -54.938 23.771 18.071 1.00 68.38 183 PRO A O 1
ATOM 1412 N N . THR A 1 184 ? -54.371 21.730 17.317 1.00 49.62 184 THR A N 1
ATOM 1413 C CA . THR A 1 184 ? -55.349 21.512 16.204 1.00 49.62 184 THR A CA 1
ATOM 1414 C C . THR A 1 184 ? -54.798 21.584 14.766 1.00 49.62 184 THR A C 1
ATOM 1416 O O . THR A 1 184 ? -54.597 22.659 14.220 1.00 49.62 184 THR A O 1
ATOM 1419 N N . GLY A 1 185 ? -54.739 20.411 14.116 1.00 47.41 185 GLY A N 1
ATOM 1420 C CA . GLY A 1 185 ? -55.435 20.173 12.840 1.00 47.41 185 GLY A CA 1
ATOM 1421 C C . GLY A 1 185 ? -54.678 20.301 11.506 1.00 47.41 185 GLY A C 1
ATOM 1422 O O . GLY A 1 185 ? -53.918 21.231 11.288 1.00 47.41 185 GLY A O 1
ATOM 1423 N N . ALA A 1 186 ? -55.064 19.398 10.592 1.00 50.22 186 ALA A N 1
ATOM 1424 C CA . ALA A 1 186 ? -54.836 19.331 9.136 1.00 50.22 186 ALA A CA 1
ATOM 1425 C C . ALA A 1 186 ? -53.525 18.636 8.683 1.00 50.22 186 ALA A C 1
ATOM 1427 O O . ALA A 1 186 ? -52.443 19.123 8.967 1.00 50.22 186 ALA A O 1
ATOM 1428 N N . SER A 1 187 ? -53.492 17.429 8.096 1.00 53.56 187 SER A N 1
ATOM 1429 C CA . SER A 1 187 ? -54.272 16.754 7.032 1.00 53.56 187 SER A CA 1
ATOM 1430 C C . SER A 1 187 ? -53.689 16.950 5.612 1.00 53.56 187 SER A C 1
ATOM 1432 O O . SER A 1 187 ? -53.580 18.070 5.132 1.00 53.56 187 SER A O 1
ATOM 1434 N N . VAL A 1 188 ? -53.406 15.802 4.968 1.00 55.47 188 VAL A N 1
ATOM 1435 C CA . VAL A 1 188 ? -53.261 15.477 3.522 1.00 55.47 188 VAL A CA 1
ATOM 1436 C C . VAL A 1 188 ? -52.070 16.047 2.727 1.00 55.47 188 VAL A C 1
ATOM 1438 O O . VAL A 1 188 ? -51.997 17.236 2.458 1.00 55.47 188 VAL A O 1
ATOM 1441 N N . SER A 1 189 ? -51.216 15.172 2.172 1.00 57.72 189 SER A N 1
ATOM 1442 C CA . SER A 1 189 ? -51.323 14.748 0.757 1.00 57.72 189 SER A CA 1
ATOM 1443 C C . SER A 1 189 ? -50.115 13.925 0.289 1.00 57.72 189 SER A C 1
ATOM 1445 O O . SER A 1 189 ? -48.964 14.288 0.517 1.00 57.72 189 SER A O 1
ATOM 1447 N N . ALA A 1 190 ? -50.407 12.807 -0.375 1.00 68.56 190 ALA A N 1
ATOM 1448 C CA . ALA A 1 190 ? -49.454 11.885 -0.983 1.00 68.56 190 ALA A CA 1
ATOM 1449 C C . ALA A 1 190 ? -49.130 12.291 -2.441 1.00 68.56 190 ALA A C 1
ATOM 1451 O O . ALA A 1 190 ? -50.026 12.762 -3.145 1.00 68.56 190 ALA A O 1
ATOM 1452 N N . PRO A 1 191 ? -47.895 12.080 -2.933 1.00 76.69 191 PRO A N 1
ATOM 1453 C CA . PRO A 1 191 ? -47.548 12.313 -4.335 1.00 76.69 191 PRO A CA 1
ATOM 1454 C C . PRO A 1 191 ? -47.872 11.109 -5.260 1.00 76.69 191 PRO A C 1
ATOM 1456 O O . PRO A 1 191 ? -47.895 9.966 -4.801 1.00 76.69 191 PRO A O 1
ATOM 1459 N N . PRO A 1 192 ? -48.123 11.357 -6.565 1.00 77.25 192 PRO A N 1
ATOM 1460 C CA . PRO A 1 192 ? -48.602 10.374 -7.549 1.00 77.25 192 PRO A CA 1
ATOM 1461 C C . PRO A 1 192 ? -47.500 9.458 -8.135 1.00 77.25 192 PRO A C 1
ATOM 1463 O O . PRO A 1 192 ? -46.312 9.764 -8.011 1.00 77.25 192 PRO A O 1
ATOM 1466 N N . PRO A 1 193 ? -47.878 8.350 -8.814 1.00 75.75 193 PRO A N 1
ATOM 1467 C CA . PRO A 1 193 ? -46.947 7.383 -9.403 1.00 75.75 193 PRO A CA 1
ATOM 1468 C C . PRO A 1 193 ? -46.320 7.842 -10.742 1.00 75.75 193 PRO A C 1
ATOM 1470 O O . PRO A 1 193 ? -46.862 8.721 -11.420 1.00 75.75 193 PRO A O 1
ATOM 1473 N N . PRO A 1 194 ? -45.187 7.234 -11.153 1.00 72.81 194 PRO A N 1
ATOM 1474 C CA . PRO A 1 194 ? -44.449 7.606 -12.360 1.00 72.81 194 PRO A CA 1
ATOM 1475 C C . PRO A 1 194 ? -45.107 7.105 -13.656 1.00 72.81 194 PRO A C 1
ATOM 1477 O O . PRO A 1 194 ? -45.655 6.005 -13.722 1.00 72.81 194 PRO A O 1
ATOM 1480 N N . LYS A 1 195 ? -45.001 7.921 -14.713 1.00 68.62 195 LYS A N 1
ATOM 1481 C CA . LYS A 1 195 ? -45.425 7.595 -16.083 1.00 68.62 195 LYS A CA 1
ATOM 1482 C C . LYS A 1 195 ? -44.457 6.587 -16.712 1.00 68.62 195 LYS A C 1
ATOM 1484 O O . LYS A 1 195 ? -43.252 6.825 -16.718 1.00 68.62 195 LYS A O 1
ATOM 1489 N N . GLN A 1 196 ? -44.988 5.503 -17.273 1.00 64.44 196 GLN A N 1
ATOM 1490 C CA . GLN A 1 196 ? -44.243 4.623 -18.173 1.00 64.44 196 GLN A CA 1
ATOM 1491 C C . GLN A 1 196 ? -44.058 5.311 -19.534 1.00 64.44 196 GLN A C 1
ATOM 1493 O O . GLN A 1 196 ? -45.026 5.830 -20.091 1.00 64.44 196 GLN A O 1
ATOM 1498 N N . LEU A 1 197 ? -42.826 5.321 -20.052 1.00 67.38 197 LEU A N 1
ATOM 1499 C CA . LEU A 1 197 ? -42.550 5.561 -21.469 1.00 67.38 197 LEU A CA 1
ATOM 1500 C C . LEU A 1 197 ? -42.442 4.209 -22.183 1.00 67.38 197 LEU A C 1
ATOM 1502 O O . LEU A 1 197 ? -41.809 3.291 -21.659 1.00 67.38 197 LEU A O 1
ATOM 1506 N N . GLN A 1 198 ? -43.096 4.132 -23.344 1.00 72.44 198 GLN A N 1
ATOM 1507 C CA . GLN A 1 198 ? -42.946 3.084 -24.356 1.00 72.44 198 GLN A CA 1
ATOM 1508 C C . GLN A 1 198 ? -41.597 3.187 -25.066 1.00 72.44 198 GLN A C 1
ATOM 1510 O O . GLN A 1 198 ? -41.094 4.328 -25.196 1.00 72.44 198 GLN A O 1
#

Sequence (198 aa):
GGPRADAPSHRYYVVASWLQDVADSDRLRSLPFGRLVSIVRSSANHMGLLGHRAGLLVPYAQSEECERRVNAVTGKPTAVAPDENYVKTWQELRSLLSKLLAQQTDKMIEVSKIKTSFRASFRVELSETVFGHRSLSKLLADPSLGTGFELEIVQGSRNVLRLAEPVRHASADASRKAGGPTPTGASVSAPPPPKQLQ

Organism: NCBI:txid1333877

InterPro domains:
  IPR025605 OST-HTH/LOTUS domain [PS51644] (89-165)

Nearest PDB structures (foldseek):
  5gpy-assembly1_B  TM=6.078E-01  e=6.983E-01  Homo sapiens
  8byq-assembly1_X  TM=3.988E-01  e=7.399E-01  Homo sapiens
  5meb-assembly2_B  TM=4.637E-01  e=5.598E+00  Saccharomyces cerevisiae
  6wjh-assembly4_D  TM=3.581E-01  e=2.492E+00  Homo sapiens
  4mew-assembly1_A  TM=3.839E-01  e=4.442E+00  Homo sapiens

Mean predicted aligned error: 10.63 Å